Protein AF-A0A7R9BAY6-F1 (afdb_monomer_lite)

Structure (mmCIF, N/CA/C/O backbone):
data_AF-A0A7R9BAY6-F1
#
_entry.id   AF-A0A7R9BAY6-F1
#
loop_
_atom_site.group_PDB
_atom_site.id
_atom_site.type_symbol
_atom_site.label_atom_id
_atom_site.label_alt_id
_atom_site.label_comp_id
_atom_site.label_asym_id
_atom_site.label_entity_id
_atom_site.label_seq_id
_atom_site.pdbx_PDB_ins_code
_atom_site.Cartn_x
_atom_site.Cartn_y
_atom_site.Cartn_z
_atom_site.occupancy
_atom_site.B_iso_or_equiv
_atom_site.auth_seq_id
_atom_site.auth_comp_id
_atom_site.auth_asym_id
_atom_site.auth_atom_id
_atom_site.pdbx_PDB_model_num
ATOM 1 N N . MET A 1 1 ? 22.334 -18.094 -24.229 1.00 50.62 1 MET A N 1
ATOM 2 C CA . MET A 1 1 ? 22.103 -16.635 -24.116 1.00 50.62 1 MET A CA 1
ATOM 3 C C . MET A 1 1 ? 20.865 -16.452 -23.244 1.00 50.62 1 MET A C 1
ATOM 5 O O . MET A 1 1 ? 19.822 -16.977 -23.604 1.00 50.62 1 MET A O 1
ATOM 9 N N . ASN A 1 2 ? 20.999 -15.881 -22.043 1.00 72.19 2 ASN A N 1
ATOM 10 C CA . ASN A 1 2 ? 19.967 -15.983 -21.001 1.00 72.19 2 ASN A CA 1
ATOM 11 C C . ASN A 1 2 ? 18.794 -15.026 -21.256 1.00 72.19 2 ASN A C 1
ATOM 13 O O . ASN A 1 2 ? 18.990 -13.817 -21.304 1.00 72.19 2 ASN A O 1
ATOM 17 N N . VAL A 1 3 ? 17.573 -15.562 -21.347 1.00 70.69 3 VAL A N 1
ATOM 18 C CA . VAL A 1 3 ? 16.299 -14.810 -21.460 1.00 70.69 3 VAL A CA 1
ATOM 19 C C . VAL A 1 3 ? 16.172 -13.710 -20.392 1.00 70.69 3 VAL A C 1
ATOM 21 O O . VAL A 1 3 ? 15.657 -12.623 -20.645 1.00 70.69 3 VAL A O 1
ATOM 24 N N . TRP A 1 4 ? 16.740 -13.964 -19.217 1.00 75.06 4 TRP A N 1
ATOM 25 C CA . TRP A 1 4 ? 16.849 -13.047 -18.086 1.00 75.06 4 TRP A CA 1
ATOM 26 C C . TRP A 1 4 ? 17.545 -11.726 -18.437 1.00 75.06 4 TRP A C 1
ATOM 28 O O . TRP A 1 4 ? 17.102 -10.661 -18.016 1.00 75.06 4 TRP A O 1
ATOM 38 N N . PHE A 1 5 ? 18.605 -11.783 -19.249 1.00 78.81 5 PHE A N 1
ATOM 39 C CA . PHE A 1 5 ? 19.353 -10.599 -19.671 1.00 78.81 5 PHE A CA 1
ATOM 40 C C . PHE A 1 5 ? 18.493 -9.688 -20.553 1.00 78.81 5 PHE A C 1
ATOM 42 O O . PHE A 1 5 ? 18.379 -8.496 -20.282 1.00 78.81 5 PHE A O 1
ATOM 49 N N . TRP A 1 6 ? 17.824 -10.264 -21.554 1.00 80.31 6 TRP A N 1
ATOM 50 C CA . TRP A 1 6 ? 16.956 -9.518 -22.466 1.00 80.31 6 TRP A CA 1
ATOM 51 C C . TRP A 1 6 ? 15.740 -8.927 -21.760 1.00 80.31 6 TRP A C 1
ATOM 53 O O . TRP A 1 6 ? 15.362 -7.791 -22.033 1.00 80.31 6 TRP A O 1
ATOM 63 N N . THR A 1 7 ? 15.173 -9.662 -20.803 1.00 79.81 7 THR A N 1
ATOM 64 C CA . THR A 1 7 ? 14.029 -9.177 -20.023 1.00 79.81 7 THR A CA 1
ATOM 65 C C . THR A 1 7 ? 14.429 -8.002 -19.132 1.00 79.81 7 THR A C 1
ATOM 67 O O . THR A 1 7 ? 13.766 -6.967 -19.129 1.00 79.81 7 THR A O 1
ATOM 70 N N . SER A 1 8 ? 15.567 -8.114 -18.439 1.00 81.69 8 SER A N 1
ATOM 71 C CA . SER A 1 8 ? 16.124 -7.023 -17.636 1.00 81.69 8 SER A CA 1
ATOM 72 C C . SER A 1 8 ? 16.432 -5.785 -18.484 1.00 81.69 8 SER A C 1
ATOM 74 O O . SER A 1 8 ? 16.056 -4.672 -18.114 1.00 81.69 8 SER A O 1
ATOM 76 N N 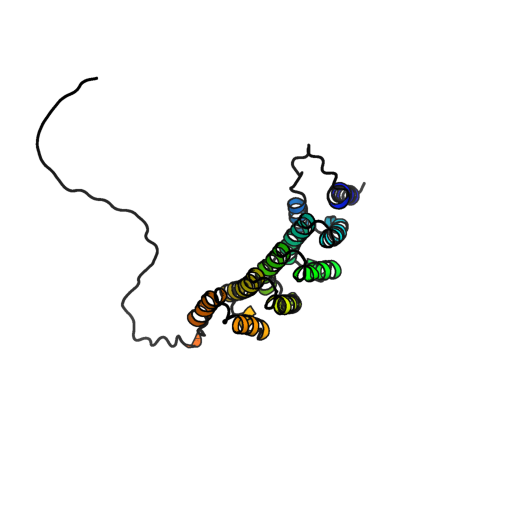. GLN A 1 9 ? 17.062 -5.973 -19.649 1.00 84.12 9 GLN A N 1
ATOM 77 C CA . GLN A 1 9 ? 17.401 -4.882 -20.560 1.00 84.12 9 GLN A CA 1
ATOM 78 C C . GLN A 1 9 ? 16.148 -4.184 -21.105 1.00 84.12 9 GLN A C 1
ATOM 80 O O . GLN A 1 9 ? 16.102 -2.954 -21.140 1.00 84.12 9 GLN A O 1
ATOM 85 N N . PHE A 1 10 ? 15.123 -4.952 -21.482 1.00 86.19 10 PHE A N 1
ATOM 86 C CA . PHE A 1 10 ? 13.845 -4.414 -21.936 1.00 86.19 10 PHE A CA 1
ATOM 87 C C . PHE A 1 10 ? 13.199 -3.527 -20.865 1.00 86.19 10 PHE A C 1
ATOM 89 O O . PHE A 1 10 ? 12.916 -2.357 -21.125 1.00 86.19 10 PHE A O 1
ATOM 96 N N . PHE A 1 11 ? 13.031 -4.037 -19.640 1.00 85.06 11 PHE A N 1
ATOM 97 C CA . PHE A 1 11 ? 12.424 -3.252 -18.565 1.00 85.06 11 PHE A CA 1
ATOM 98 C C . PHE A 1 11 ? 13.279 -2.055 -18.154 1.00 85.06 11 PHE A C 1
ATOM 100 O O . PHE A 1 11 ? 12.717 -1.011 -17.850 1.00 85.06 11 PHE A O 1
ATOM 107 N N . ASN A 1 12 ? 14.609 -2.145 -18.225 1.00 84.25 12 ASN A N 1
ATOM 108 C CA . ASN A 1 12 ? 15.479 -0.996 -17.979 1.00 84.25 12 ASN A CA 1
ATOM 109 C C . ASN A 1 12 ? 15.251 0.113 -19.023 1.00 84.25 12 ASN A C 1
ATOM 111 O O . ASN A 1 12 ? 15.033 1.271 -18.663 1.00 84.25 12 ASN A O 1
ATOM 115 N N . HIS A 1 13 ? 15.209 -0.232 -20.313 1.00 83.81 13 HIS A N 1
ATOM 116 C CA . HIS A 1 13 ? 14.917 0.742 -21.368 1.00 83.81 13 HIS A CA 1
ATOM 117 C C . HIS A 1 13 ? 13.557 1.416 -21.181 1.00 83.81 13 HIS A C 1
ATOM 119 O O . HIS A 1 13 ? 13.436 2.625 -21.367 1.00 83.81 13 HIS A O 1
ATOM 125 N N . VAL A 1 14 ? 12.549 0.648 -20.783 1.00 83.44 14 VAL A N 1
ATOM 126 C CA . VAL A 1 14 ? 11.189 1.160 -20.655 1.00 83.44 14 VAL A CA 1
ATOM 127 C C . VAL A 1 14 ? 10.985 1.909 -19.338 1.00 83.44 14 VAL A C 1
ATOM 129 O O . VAL A 1 14 ? 10.662 3.092 -19.350 1.00 83.44 14 VAL A O 1
ATOM 132 N N . LEU A 1 15 ? 11.220 1.259 -18.196 1.00 81.56 15 LEU A N 1
ATOM 133 C CA . LEU A 1 15 ? 10.991 1.845 -16.879 1.00 81.56 15 LEU A CA 1
ATOM 134 C C . LEU A 1 15 ? 12.016 2.934 -16.569 1.00 81.56 15 LEU A C 1
ATOM 136 O O . LEU A 1 15 ? 11.633 4.024 -16.166 1.00 81.56 15 LEU A O 1
ATOM 140 N N . ILE A 1 16 ? 13.313 2.678 -16.730 1.00 83.69 16 ILE A N 1
ATOM 141 C CA . ILE A 1 16 ? 14.342 3.620 -16.266 1.00 83.69 16 ILE A CA 1
ATOM 142 C C . ILE A 1 16 ? 14.633 4.691 -17.311 1.00 83.69 16 ILE A C 1
ATOM 144 O O . ILE A 1 16 ? 14.676 5.871 -16.969 1.00 83.69 16 ILE A O 1
ATOM 148 N N . LEU A 1 17 ? 14.806 4.309 -18.579 1.00 78.88 17 LEU A N 1
ATOM 149 C CA . LEU A 1 17 ? 15.144 5.274 -19.630 1.00 78.88 17 LEU A CA 1
ATOM 150 C C . LEU A 1 17 ? 13.919 5.962 -20.248 1.00 78.88 17 LEU A C 1
ATOM 152 O O . LEU A 1 17 ? 14.102 6.895 -21.029 1.00 78.88 17 LEU A O 1
ATOM 156 N N . GLY A 1 18 ? 12.695 5.508 -19.947 1.00 76.00 18 GLY A N 1
ATOM 157 C CA . GLY A 1 18 ? 11.465 6.042 -20.546 1.00 76.00 18 GLY A CA 1
ATOM 158 C C . GLY A 1 18 ? 11.396 5.850 -22.065 1.00 76.00 18 GLY A C 1
ATOM 159 O O . GLY A 1 18 ? 10.648 6.546 -22.752 1.00 76.00 18 GLY A O 1
ATOM 160 N N . LYS A 1 19 ? 12.213 4.945 -22.617 1.00 76.75 19 LYS A N 1
ATOM 161 C CA . LYS A 1 19 ? 12.309 4.673 -24.052 1.00 76.75 19 LYS A CA 1
ATOM 162 C C . LYS A 1 19 ? 11.311 3.588 -24.419 1.00 76.75 19 LYS A C 1
ATOM 164 O O . LYS A 1 19 ? 11.672 2.431 -24.621 1.00 76.75 19 LYS A O 1
ATOM 169 N N . GLU A 1 20 ? 10.047 3.980 -24.489 1.00 72.06 20 GLU A N 1
ATOM 170 C CA . GLU A 1 20 ? 9.004 3.132 -25.052 1.00 72.06 20 GLU A CA 1
ATOM 171 C C . GLU A 1 20 ? 9.036 3.205 -26.578 1.00 72.06 20 GLU A C 1
ATOM 173 O O . GLU A 1 20 ? 8.912 4.279 -27.172 1.00 72.06 20 GLU A O 1
ATOM 178 N N . ASP A 1 21 ? 9.180 2.048 -27.219 1.00 74.69 21 ASP A N 1
ATOM 179 C CA . ASP A 1 21 ? 8.931 1.939 -28.648 1.00 74.69 21 ASP A CA 1
ATOM 180 C C . ASP A 1 21 ? 7.417 1.932 -28.880 1.00 74.69 21 ASP A C 1
ATOM 182 O O . ASP A 1 21 ? 6.730 0.935 -28.647 1.00 74.69 21 ASP A O 1
ATOM 186 N N . LYS A 1 22 ? 6.896 3.078 -29.327 1.00 75.94 22 LYS A N 1
ATOM 187 C CA . LYS A 1 22 ? 5.469 3.280 -29.616 1.00 75.94 22 LYS A CA 1
ATOM 188 C C . LYS A 1 22 ? 4.956 2.390 -30.750 1.00 75.94 22 LYS A C 1
ATOM 190 O O . LYS A 1 22 ? 3.743 2.261 -30.894 1.00 75.94 22 LYS A O 1
ATOM 195 N N . ALA A 1 23 ? 5.841 1.790 -31.552 1.00 72.31 23 ALA A N 1
ATOM 196 C CA . ALA A 1 23 ? 5.448 0.809 -32.558 1.00 72.31 23 ALA A CA 1
ATOM 197 C C . ALA A 1 23 ? 5.035 -0.531 -31.927 1.00 72.31 23 ALA A C 1
ATOM 199 O O . ALA A 1 23 ? 4.323 -1.317 -32.553 1.00 72.31 23 ALA A O 1
ATOM 200 N N . LEU A 1 24 ? 5.445 -0.798 -30.683 1.00 70.19 24 LEU A N 1
ATOM 201 C CA . LEU A 1 24 ? 5.064 -2.006 -29.967 1.00 70.19 24 LEU A CA 1
ATOM 202 C C . LEU A 1 24 ? 3.690 -1.827 -29.307 1.00 70.19 24 LEU A C 1
ATOM 204 O O . LEU A 1 24 ? 3.477 -0.919 -28.506 1.00 70.19 24 LEU A O 1
ATOM 208 N N . GLY A 1 25 ? 2.775 -2.773 -29.540 1.00 74.06 25 GLY A N 1
ATOM 209 C CA . GLY A 1 25 ? 1.433 -2.782 -28.929 1.00 74.06 25 GLY A CA 1
ATOM 210 C C . GLY A 1 25 ? 1.400 -2.957 -27.398 1.00 74.06 25 GLY A C 1
ATOM 211 O O . GLY A 1 25 ? 0.319 -2.997 -26.808 1.00 74.06 25 GLY A O 1
ATOM 212 N N . ILE A 1 26 ? 2.568 -3.080 -26.761 1.00 76.25 26 ILE A N 1
ATOM 213 C CA . ILE A 1 26 ? 2.755 -3.154 -25.303 1.00 76.25 26 ILE A CA 1
ATOM 214 C C . ILE A 1 26 ? 3.079 -1.792 -24.666 1.00 76.25 26 ILE A C 1
ATOM 216 O O . ILE A 1 26 ? 3.138 -1.697 -23.441 1.00 76.25 26 ILE A O 1
ATOM 220 N N . CYS A 1 27 ? 3.276 -0.742 -25.473 1.00 72.56 27 CYS A N 1
ATOM 221 C CA . CYS A 1 27 ? 3.433 0.638 -25.008 1.00 72.56 27 CYS A CA 1
ATOM 222 C C . CYS A 1 27 ? 2.249 1.027 -24.100 1.00 72.56 27 CYS A C 1
ATOM 224 O O . CYS A 1 27 ? 1.092 0.736 -24.409 1.00 72.56 27 CYS A O 1
ATOM 226 N N . GLY A 1 28 ? 2.539 1.602 -22.930 1.00 78.12 28 GLY A N 1
ATOM 227 C CA . GLY A 1 28 ? 1.536 1.905 -21.902 1.00 78.12 28 GLY A CA 1
ATOM 228 C C . GLY A 1 28 ? 0.947 0.710 -21.127 1.00 78.12 28 GLY A C 1
ATOM 229 O O . GLY A 1 28 ? 0.175 0.936 -20.200 1.00 78.12 28 GLY A O 1
ATOM 230 N N . LYS A 1 29 ? 1.313 -0.545 -21.439 1.00 86.12 29 LYS A N 1
ATOM 231 C CA . LYS A 1 29 ? 0.845 -1.769 -20.737 1.00 86.12 29 LYS A CA 1
ATOM 232 C C . LYS A 1 29 ? 1.936 -2.459 -19.920 1.00 86.12 29 LYS A C 1
ATOM 234 O O . LYS A 1 29 ? 1.836 -3.628 -19.559 1.00 86.12 29 LYS A O 1
ATOM 239 N N . VAL A 1 30 ? 3.017 -1.741 -19.643 1.00 89.56 30 VAL A N 1
ATOM 240 C CA . VAL A 1 30 ? 4.230 -2.293 -19.027 1.00 89.56 30 VAL A CA 1
ATOM 241 C C . VAL A 1 30 ? 3.944 -2.823 -17.626 1.00 89.56 30 VAL A C 1
ATOM 243 O O . VAL A 1 30 ? 4.408 -3.903 -17.274 1.00 89.56 30 VAL A O 1
ATOM 246 N N . TYR A 1 31 ? 3.147 -2.101 -16.836 1.00 92.25 31 TYR A N 1
ATOM 247 C CA . TYR A 1 31 ? 2.773 -2.549 -15.496 1.00 92.25 31 TYR A CA 1
ATOM 248 C C . TYR A 1 31 ? 1.860 -3.779 -15.519 1.00 92.25 31 TYR A C 1
ATOM 250 O O . TYR A 1 31 ? 2.047 -4.666 -14.690 1.00 92.25 31 TYR A O 1
ATOM 258 N N . ASP A 1 32 ? 0.950 -3.882 -16.492 1.00 91.81 32 ASP A N 1
ATOM 259 C CA . ASP A 1 32 ? 0.129 -5.085 -16.674 1.00 91.81 32 ASP A CA 1
ATOM 260 C C . ASP A 1 32 ? 1.009 -6.288 -17.027 1.00 91.81 32 ASP A C 1
ATOM 262 O O . ASP A 1 32 ? 0.860 -7.360 -16.452 1.00 91.81 32 ASP A O 1
ATOM 266 N N . LEU A 1 33 ? 1.999 -6.100 -17.905 1.00 92.19 33 LEU A N 1
ATOM 267 C CA . LEU A 1 33 ? 2.949 -7.156 -18.249 1.00 92.19 33 LEU A CA 1
ATOM 268 C C . LEU A 1 33 ? 3.764 -7.619 -17.033 1.00 92.19 33 LEU A C 1
ATOM 270 O O . LEU A 1 33 ? 3.950 -8.818 -16.849 1.00 92.19 33 LEU A O 1
ATOM 274 N N . ILE A 1 34 ? 4.247 -6.691 -16.199 1.00 94.06 34 ILE A N 1
ATOM 275 C CA . ILE A 1 34 ? 4.975 -7.042 -14.968 1.00 94.06 34 ILE A CA 1
ATOM 276 C C . ILE A 1 34 ? 4.072 -7.841 -14.029 1.00 94.06 34 ILE A C 1
ATOM 278 O O . ILE A 1 34 ? 4.515 -8.836 -13.463 1.00 94.06 34 ILE A O 1
ATOM 282 N N . TYR A 1 35 ? 2.811 -7.433 -13.890 1.00 95.38 35 TYR A N 1
ATOM 283 C CA . TYR A 1 35 ? 1.842 -8.150 -13.075 1.00 95.38 35 TYR A CA 1
ATOM 284 C C . TYR A 1 35 ? 1.638 -9.593 -13.564 1.00 95.38 35 TYR A C 1
ATOM 286 O O . TYR A 1 35 ? 1.795 -10.524 -12.779 1.00 95.38 35 TYR A O 1
ATOM 294 N N . GLU A 1 36 ? 1.375 -9.801 -14.856 1.00 94.38 36 GLU A N 1
ATOM 295 C CA . GLU A 1 36 ? 1.185 -11.148 -15.417 1.00 94.38 36 GLU A CA 1
ATOM 296 C C . GLU A 1 36 ? 2.466 -12.000 -15.323 1.00 94.38 36 GLU A C 1
ATOM 298 O O . GLU A 1 36 ? 2.420 -13.190 -15.009 1.00 94.38 36 GLU A O 1
ATOM 303 N N . LEU A 1 37 ? 3.645 -11.399 -15.519 1.00 92.25 37 LEU A N 1
ATOM 304 C CA . LEU A 1 37 ? 4.922 -12.101 -15.353 1.00 92.25 37 LEU A CA 1
ATOM 305 C C . LEU A 1 37 ? 5.176 -12.532 -13.907 1.00 92.25 37 LEU A C 1
ATOM 307 O O . LEU A 1 37 ? 5.807 -13.569 -13.698 1.00 92.25 37 LEU A O 1
ATOM 311 N N . ASN A 1 38 ? 4.684 -11.780 -12.920 1.00 93.38 38 ASN A N 1
ATOM 312 C CA . ASN A 1 38 ? 4.797 -12.162 -11.515 1.00 93.38 38 ASN A CA 1
ATOM 313 C C . ASN A 1 38 ? 4.040 -13.462 -11.217 1.00 93.38 38 ASN A C 1
ATOM 315 O O . ASN A 1 38 ? 4.496 -14.247 -10.393 1.00 93.38 38 ASN A O 1
ATOM 319 N N . HIS A 1 39 ? 2.929 -13.705 -11.915 1.00 91.00 39 HIS A N 1
ATOM 320 C CA . HIS A 1 39 ? 2.150 -14.941 -11.809 1.00 91.00 39 HIS A CA 1
ATOM 321 C C . HIS A 1 39 ? 2.817 -16.123 -12.504 1.00 91.00 39 HIS A C 1
ATOM 323 O O . HIS A 1 39 ? 2.848 -17.229 -11.972 1.00 91.00 39 HIS A O 1
ATOM 329 N N . ILE A 1 40 ? 3.358 -15.894 -13.701 1.00 91.44 40 ILE A N 1
ATOM 330 C CA . ILE A 1 40 ? 3.877 -16.973 -14.551 1.00 91.44 40 ILE A CA 1
ATOM 331 C C . ILE A 1 40 ? 5.296 -17.376 -14.140 1.00 91.44 40 ILE A C 1
ATOM 333 O O . ILE A 1 40 ? 5.620 -18.560 -14.073 1.00 91.44 40 ILE A O 1
ATOM 337 N N . CYS A 1 41 ? 6.173 -16.395 -13.921 1.00 88.69 41 CYS A N 1
ATOM 338 C CA . CYS A 1 41 ? 7.588 -16.626 -13.655 1.00 88.69 41 CYS A CA 1
ATOM 339 C C . CYS A 1 41 ? 8.194 -15.477 -12.825 1.00 88.69 41 CYS A C 1
ATOM 341 O O . CYS A 1 41 ? 9.004 -14.699 -13.345 1.00 88.69 41 CYS A O 1
ATOM 343 N N . PRO A 1 42 ? 7.868 -15.377 -11.521 1.00 89.62 42 PRO A N 1
ATOM 344 C CA . PRO A 1 42 ? 8.305 -14.262 -10.673 1.00 89.62 42 PRO A CA 1
ATOM 345 C C . PRO A 1 42 ? 9.830 -14.116 -10.584 1.00 89.62 42 PRO A C 1
ATOM 347 O O . PRO A 1 42 ? 10.349 -13.018 -10.393 1.00 89.62 42 PRO A O 1
ATOM 350 N N . SER A 1 43 ? 10.575 -15.201 -10.803 1.00 88.44 43 SER A N 1
ATOM 351 C CA . SER A 1 43 ? 12.037 -15.191 -10.817 1.00 88.44 43 SER A CA 1
ATOM 352 C C . SER A 1 43 ? 12.625 -14.261 -11.894 1.00 88.44 43 SER A C 1
ATOM 354 O O . SER A 1 43 ? 13.634 -13.601 -11.655 1.00 88.44 43 SER A O 1
ATOM 356 N N . VAL A 1 44 ? 11.945 -14.094 -13.033 1.00 87.38 44 VAL A N 1
ATOM 357 C CA . VAL A 1 44 ? 12.360 -13.176 -14.109 1.00 87.38 44 VAL A CA 1
ATOM 358 C C . VAL A 1 44 ? 12.270 -11.707 -13.674 1.00 87.38 44 VAL A C 1
ATOM 360 O O . VAL A 1 44 ? 12.982 -10.857 -14.209 1.00 87.38 44 VAL A O 1
ATOM 363 N N . LEU A 1 45 ? 11.449 -11.395 -12.667 1.00 90.44 45 LEU A N 1
ATOM 364 C CA . LEU A 1 45 ? 11.275 -10.039 -12.152 1.00 90.44 45 LEU A CA 1
ATOM 365 C C . LEU A 1 45 ? 12.306 -9.644 -11.094 1.00 90.44 45 LEU A C 1
ATOM 367 O O . LEU A 1 45 ? 12.310 -8.486 -10.682 1.00 90.44 45 LEU A O 1
ATOM 371 N N . LEU A 1 46 ? 13.218 -10.532 -10.682 1.00 88.44 46 LEU A N 1
ATOM 372 C CA . LEU A 1 46 ? 14.215 -10.214 -9.650 1.00 88.44 46 LEU A CA 1
ATOM 373 C C . LEU A 1 46 ? 15.050 -8.966 -9.988 1.00 88.44 46 LEU A C 1
ATOM 375 O O . LEU A 1 46 ? 15.392 -8.197 -9.094 1.00 88.44 46 LEU A O 1
ATOM 379 N N . SER A 1 47 ? 15.326 -8.714 -11.271 1.00 87.44 47 SER A N 1
ATOM 380 C CA . SER A 1 47 ? 16.015 -7.499 -11.732 1.00 87.44 47 SER A CA 1
ATOM 381 C C . SER A 1 47 ? 15.088 -6.300 -11.977 1.00 87.44 47 SER A C 1
ATOM 383 O O . SER A 1 47 ? 15.567 -5.184 -12.180 1.00 87.44 47 SER A O 1
ATOM 385 N N . VAL A 1 48 ? 13.772 -6.513 -11.988 1.00 91.06 48 VAL A N 1
ATOM 386 C CA . VAL A 1 48 ? 12.737 -5.494 -12.227 1.00 91.06 48 VAL A CA 1
ATOM 387 C C . VAL A 1 48 ? 12.246 -4.895 -10.908 1.00 91.06 48 VAL A C 1
ATOM 389 O O . VAL A 1 48 ? 12.022 -3.690 -10.832 1.00 91.06 48 VAL A O 1
ATOM 392 N N . LEU A 1 49 ? 12.145 -5.691 -9.840 1.00 93.44 49 LEU A N 1
ATOM 393 C CA . LEU A 1 49 ? 11.691 -5.229 -8.522 1.00 93.44 49 LEU A CA 1
ATOM 394 C C . LEU A 1 49 ? 12.503 -4.034 -7.969 1.00 93.44 49 LEU A C 1
ATOM 396 O O . LEU A 1 49 ? 11.879 -3.069 -7.522 1.00 93.44 49 LEU A O 1
ATOM 400 N N . PRO A 1 50 ? 13.852 -3.994 -8.067 1.00 92.62 50 PRO A N 1
ATOM 401 C CA . PRO A 1 50 ? 14.619 -2.811 -7.663 1.00 92.62 50 PRO A CA 1
ATOM 402 C C . PRO A 1 50 ? 14.281 -1.559 -8.486 1.00 92.62 50 PRO A C 1
ATOM 404 O O . PRO A 1 50 ? 14.330 -0.442 -7.977 1.00 92.62 50 PRO A O 1
ATOM 407 N N . GLN A 1 51 ? 13.895 -1.724 -9.755 1.00 92.06 51 GLN A N 1
ATOM 408 C CA . GLN A 1 51 ? 13.485 -0.612 -10.619 1.00 92.06 51 GLN A CA 1
ATOM 409 C C . GLN A 1 51 ? 12.132 -0.040 -10.178 1.00 92.06 51 GLN A C 1
ATOM 411 O O . GLN A 1 51 ? 11.936 1.175 -10.218 1.00 92.06 51 GLN A O 1
ATOM 416 N N . LEU A 1 52 ? 11.216 -0.887 -9.693 1.00 95.62 52 LEU A N 1
ATOM 417 C CA . LEU A 1 52 ? 9.964 -0.428 -9.083 1.00 95.62 52 LEU A CA 1
ATOM 418 C C . LEU A 1 52 ? 10.221 0.357 -7.790 1.00 95.62 52 LEU A C 1
ATOM 420 O O . LEU A 1 52 ? 9.564 1.371 -7.567 1.00 95.62 52 LEU A O 1
ATOM 424 N N . GLU A 1 53 ? 11.216 -0.030 -6.982 1.00 95.06 53 GLU A N 1
ATOM 425 C CA . GLU A 1 53 ? 11.625 0.762 -5.810 1.00 95.06 53 GLU A CA 1
ATOM 426 C C . GLU A 1 53 ? 12.097 2.168 -6.210 1.00 95.06 53 GLU A C 1
ATOM 428 O O . GLU A 1 53 ? 11.732 3.156 -5.569 1.00 95.06 53 GLU A O 1
ATOM 433 N N . VAL A 1 54 ? 12.875 2.277 -7.293 1.00 94.50 54 VAL A N 1
ATOM 434 C CA . VAL A 1 54 ? 13.288 3.575 -7.851 1.00 94.50 54 VAL A CA 1
ATOM 435 C C . VAL A 1 54 ? 12.064 4.382 -8.289 1.00 94.50 54 VAL A C 1
ATOM 437 O O . VAL A 1 54 ? 11.971 5.566 -7.968 1.00 94.50 54 VAL A O 1
ATOM 440 N N . LYS A 1 55 ? 11.084 3.751 -8.948 1.00 94.56 55 LYS A N 1
ATOM 441 C CA . LYS A 1 55 ? 9.845 4.424 -9.370 1.00 94.56 55 LYS A CA 1
ATOM 442 C C . LYS A 1 55 ? 8.997 4.927 -8.206 1.00 94.56 55 LYS A C 1
ATOM 444 O O . LYS A 1 55 ? 8.456 6.024 -8.305 1.00 94.56 55 LYS A O 1
ATOM 449 N N . LEU A 1 56 ? 8.954 4.219 -7.076 1.00 97.56 56 LEU A N 1
ATOM 450 C CA . LEU A 1 56 ? 8.300 4.716 -5.855 1.00 97.56 56 LEU A CA 1
ATOM 451 C C . LEU A 1 56 ? 8.928 6.015 -5.322 1.00 97.56 56 LEU A C 1
ATOM 453 O O . LEU A 1 56 ? 8.259 6.770 -4.620 1.00 97.56 56 LEU A O 1
ATOM 457 N N . LYS A 1 57 ? 10.195 6.287 -5.651 1.00 95.38 57 LYS A N 1
ATOM 458 C CA . LYS A 1 57 ? 10.945 7.481 -5.229 1.00 95.38 57 LYS A CA 1
ATOM 459 C C . LYS A 1 57 ? 11.018 8.558 -6.320 1.00 95.38 57 LYS A C 1
ATOM 461 O O . LYS A 1 57 ? 11.739 9.538 -6.149 1.00 95.38 57 LYS A O 1
ATOM 466 N N . SER A 1 58 ? 10.296 8.390 -7.429 1.00 96.19 58 SER A N 1
ATOM 467 C CA . SER A 1 58 ? 10.309 9.345 -8.537 1.00 96.19 58 SER A CA 1
ATOM 468 C C . SER A 1 58 ? 9.766 10.717 -8.131 1.00 96.19 58 SER A C 1
ATOM 470 O O . SER A 1 58 ? 8.816 10.829 -7.352 1.00 96.19 58 SER A O 1
ATOM 472 N N . SER A 1 59 ? 10.322 11.778 -8.715 1.00 95.75 59 SER A N 1
ATOM 473 C CA . SER A 1 59 ? 9.768 13.131 -8.599 1.00 95.75 59 SER A CA 1
ATOM 474 C C . SER A 1 59 ? 8.431 13.284 -9.331 1.00 95.75 59 SER A C 1
ATOM 476 O O . SER A 1 59 ? 7.685 14.213 -9.038 1.00 95.75 59 SER A O 1
ATOM 478 N N . GLN A 1 60 ? 8.102 12.369 -10.247 1.00 95.56 60 GLN A N 1
ATOM 479 C CA . GLN A 1 60 ? 6.880 12.409 -11.042 1.00 95.56 60 GLN A CA 1
ATOM 480 C C . GLN A 1 60 ? 5.747 11.635 -10.365 1.00 95.56 60 GLN A C 1
ATOM 482 O O . GLN A 1 60 ? 5.828 10.422 -10.165 1.00 95.56 60 GLN A O 1
ATOM 487 N N . ASP A 1 61 ? 4.648 12.327 -10.074 1.00 96.44 61 ASP A N 1
ATOM 488 C CA . ASP A 1 61 ? 3.491 11.761 -9.371 1.00 96.44 61 ASP A CA 1
ATOM 489 C C . ASP A 1 61 ? 2.865 10.572 -10.107 1.00 96.44 61 ASP A C 1
ATOM 491 O O . ASP A 1 61 ? 2.493 9.581 -9.482 1.00 96.44 61 ASP A O 1
ATOM 495 N N . GLN A 1 62 ? 2.788 10.641 -11.440 1.00 94.94 62 GLN A N 1
ATOM 496 C CA . GLN A 1 62 ? 2.216 9.567 -12.259 1.00 94.94 62 GLN A CA 1
ATOM 497 C C . GLN A 1 62 ? 3.050 8.283 -12.196 1.00 94.94 62 GLN A C 1
ATOM 499 O O . GLN A 1 62 ? 2.495 7.188 -12.136 1.00 94.94 62 GLN A O 1
ATOM 504 N N . GLU A 1 63 ? 4.379 8.406 -12.141 1.00 94.69 63 GLU A N 1
ATOM 505 C CA . GLU A 1 63 ? 5.266 7.250 -12.006 1.00 94.69 63 GLU A CA 1
ATOM 506 C C . GLU A 1 63 ? 5.123 6.589 -10.636 1.00 94.69 63 GLU A C 1
ATOM 508 O O . GLU A 1 63 ? 5.013 5.363 -10.544 1.00 94.69 63 GLU A O 1
ATOM 513 N N . ARG A 1 64 ? 5.069 7.401 -9.569 1.00 97.94 64 ARG A N 1
ATOM 514 C CA . ARG A 1 64 ? 4.836 6.893 -8.212 1.00 97.94 64 ARG A CA 1
ATOM 515 C C . ARG A 1 64 ? 3.476 6.209 -8.114 1.00 97.94 64 ARG A C 1
ATOM 517 O O . ARG A 1 64 ? 3.393 5.110 -7.573 1.00 97.94 64 ARG A O 1
ATOM 524 N N . LEU A 1 65 ? 2.425 6.818 -8.666 1.00 97.69 65 LEU A N 1
ATOM 525 C CA . LEU A 1 65 ? 1.072 6.263 -8.654 1.00 97.69 65 LEU A CA 1
ATOM 526 C C . LEU A 1 65 ? 0.990 4.926 -9.403 1.00 97.69 65 LEU A C 1
ATOM 528 O O . LEU A 1 65 ? 0.394 3.983 -8.884 1.00 97.69 65 LEU A O 1
ATOM 532 N N . GLY A 1 66 ? 1.607 4.827 -10.585 1.00 96.69 66 GLY A N 1
ATOM 533 C CA . GLY A 1 66 ? 1.668 3.584 -11.358 1.00 96.69 66 GLY A CA 1
ATOM 534 C C . GLY A 1 66 ? 2.382 2.463 -10.600 1.00 96.69 66 GLY A C 1
ATOM 535 O O . GLY A 1 66 ? 1.843 1.364 -10.464 1.00 96.69 66 GLY A O 1
ATOM 536 N N . ALA A 1 67 ? 3.546 2.765 -10.015 1.00 97.56 67 ALA A N 1
ATOM 537 C CA . ALA A 1 67 ? 4.293 1.810 -9.197 1.00 97.56 67 ALA A CA 1
ATOM 538 C C . ALA A 1 67 ? 3.511 1.371 -7.947 1.00 97.56 67 ALA A C 1
ATOM 540 O O . ALA A 1 67 ? 3.459 0.179 -7.649 1.00 97.56 67 ALA A O 1
ATOM 541 N N . VAL A 1 68 ? 2.859 2.304 -7.243 1.00 98.44 68 VAL A N 1
ATOM 542 C CA . VAL A 1 68 ? 1.999 2.004 -6.085 1.00 98.44 68 VAL A CA 1
ATOM 543 C C . VAL A 1 68 ? 0.832 1.111 -6.483 1.00 98.44 68 VAL A C 1
ATOM 545 O O . VAL A 1 68 ? 0.569 0.128 -5.799 1.00 98.44 68 VAL A O 1
ATOM 548 N N . ALA A 1 69 ? 0.140 1.416 -7.583 1.00 97.88 69 ALA A N 1
ATOM 549 C CA . ALA A 1 69 ? -1.008 0.633 -8.025 1.00 97.88 69 ALA A CA 1
ATOM 550 C C . ALA A 1 69 ? -0.623 -0.812 -8.376 1.00 97.88 69 ALA A C 1
ATOM 552 O O . ALA A 1 69 ? -1.336 -1.736 -7.983 1.00 97.88 69 ALA A O 1
ATOM 553 N N . LEU A 1 70 ? 0.505 -1.000 -9.069 1.00 97.88 70 LEU A N 1
ATOM 554 C CA . LEU A 1 70 ? 1.036 -2.321 -9.400 1.00 97.88 70 LEU A CA 1
ATOM 555 C C . LEU A 1 70 ? 1.458 -3.090 -8.143 1.00 97.88 70 LEU A C 1
ATOM 557 O O . LEU A 1 70 ? 1.011 -4.216 -7.930 1.00 97.88 70 LEU A O 1
ATOM 561 N N . LEU A 1 71 ? 2.295 -2.483 -7.299 1.00 98.38 71 LEU A N 1
ATOM 562 C CA . LEU A 1 71 ? 2.828 -3.148 -6.111 1.00 98.38 71 LEU A CA 1
ATOM 563 C C . LEU A 1 71 ? 1.734 -3.466 -5.098 1.00 98.38 71 LEU A C 1
ATOM 565 O O . LEU A 1 71 ? 1.742 -4.554 -4.538 1.00 98.38 71 LEU A O 1
ATOM 569 N N . ALA A 1 72 ? 0.759 -2.575 -4.904 1.00 98.12 72 ALA A N 1
ATOM 570 C CA . ALA A 1 72 ? -0.378 -2.857 -4.038 1.00 98.12 72 ALA A CA 1
ATOM 571 C C . ALA A 1 72 ? -1.160 -4.080 -4.529 1.00 98.12 72 ALA A C 1
ATOM 573 O O . ALA A 1 72 ? -1.528 -4.935 -3.726 1.00 98.12 72 ALA A O 1
ATOM 574 N N . ARG A 1 73 ? -1.361 -4.203 -5.848 1.00 97.44 73 ARG A N 1
ATOM 575 C CA . ARG A 1 73 ? -2.002 -5.378 -6.441 1.00 97.44 73 ARG A CA 1
ATOM 576 C C . ARG A 1 73 ? -1.172 -6.635 -6.185 1.00 97.44 73 ARG A C 1
ATOM 578 O O . ARG A 1 73 ? -1.711 -7.563 -5.611 1.00 97.44 73 ARG A O 1
ATOM 585 N N . MET A 1 74 ? 0.120 -6.634 -6.518 1.00 97.56 74 MET A N 1
ATOM 586 C CA . MET A 1 74 ? 1.016 -7.792 -6.353 1.00 97.56 74 MET A CA 1
ATOM 587 C C . MET A 1 74 ? 1.199 -8.220 -4.892 1.00 97.56 74 MET A C 1
ATOM 589 O O . MET A 1 74 ? 1.189 -9.410 -4.595 1.00 97.56 74 MET A O 1
ATOM 593 N N . PHE A 1 75 ? 1.381 -7.276 -3.966 1.00 98.06 75 PHE A N 1
ATOM 594 C CA . PHE A 1 75 ? 1.566 -7.594 -2.550 1.00 98.06 75 PHE A CA 1
ATOM 595 C C . PHE A 1 75 ? 0.281 -8.106 -1.899 1.00 98.06 75 PHE A C 1
ATOM 597 O O . PHE A 1 75 ? 0.362 -8.881 -0.959 1.00 98.06 75 PHE A O 1
ATOM 604 N N . SER A 1 76 ? -0.894 -7.662 -2.354 1.00 97.62 76 SER A N 1
ATOM 605 C CA . SER A 1 76 ? -2.158 -7.959 -1.672 1.00 97.62 76 SER A CA 1
ATOM 606 C C . SER A 1 76 ? -2.872 -9.220 -2.163 1.00 97.62 76 SER A C 1
ATOM 608 O O . SER A 1 76 ? -3.925 -9.563 -1.625 1.00 97.62 76 SER A O 1
ATOM 610 N N . GLU A 1 77 ? -2.332 -9.942 -3.145 1.00 96.56 77 GLU A N 1
ATOM 611 C CA . GLU A 1 77 ? -2.908 -11.219 -3.590 1.00 96.56 77 GLU A CA 1
ATOM 612 C C . GLU A 1 77 ? -2.806 -12.292 -2.515 1.00 96.56 77 GLU A C 1
ATOM 614 O O . GLU A 1 77 ? -1.829 -12.321 -1.780 1.00 96.56 77 GLU A O 1
ATOM 619 N N . LYS A 1 78 ? -3.792 -13.192 -2.453 1.00 94.81 78 LYS A N 1
ATOM 620 C CA . LYS A 1 78 ? -3.926 -14.193 -1.381 1.00 94.81 78 LYS A CA 1
ATOM 621 C C . LYS A 1 78 ? -2.679 -15.043 -1.151 1.00 94.81 78 LYS A C 1
ATOM 623 O O . LYS A 1 78 ? -2.330 -15.282 -0.007 1.00 94.81 78 LYS A O 1
ATOM 628 N N . ASP A 1 79 ? -2.004 -15.432 -2.225 1.00 93.06 79 ASP A N 1
ATOM 629 C CA . ASP A 1 79 ? -0.855 -16.341 -2.166 1.00 93.06 79 ASP A CA 1
ATOM 630 C C . ASP A 1 79 ? 0.484 -15.598 -2.360 1.00 93.06 79 ASP A C 1
ATOM 632 O O . ASP A 1 79 ? 1.515 -16.194 -2.677 1.00 93.06 79 ASP A O 1
ATOM 636 N N . SER A 1 80 ? 0.481 -14.267 -2.218 1.00 95.88 80 SER A N 1
ATOM 637 C CA . SER A 1 80 ? 1.678 -13.455 -2.426 1.00 95.88 80 SER A CA 1
ATOM 638 C C . SER A 1 80 ? 2.605 -13.491 -1.218 1.00 95.88 80 SER A C 1
ATOM 640 O O . SER A 1 80 ? 2.283 -12.987 -0.151 1.00 95.88 80 SER A O 1
ATOM 642 N N . HIS A 1 81 ? 3.826 -13.982 -1.419 1.00 94.56 81 HIS A N 1
ATOM 643 C CA . HIS A 1 81 ? 4.910 -13.884 -0.433 1.00 94.56 81 HIS A CA 1
ATOM 644 C C . HIS A 1 81 ? 5.898 -12.752 -0.747 1.00 94.56 81 HIS A C 1
ATOM 646 O O . HIS A 1 81 ? 6.992 -12.681 -0.180 1.00 94.56 81 HIS A O 1
ATOM 652 N N . LEU A 1 82 ? 5.544 -11.853 -1.672 1.00 94.94 82 LEU A N 1
ATOM 653 C CA . LEU A 1 82 ? 6.464 -10.840 -2.184 1.00 94.94 82 LEU A CA 1
ATOM 654 C C . LEU A 1 82 ? 6.927 -9.875 -1.081 1.00 94.94 82 LEU A C 1
ATOM 656 O O . LEU A 1 82 ? 8.100 -9.507 -1.046 1.00 94.94 82 LEU A O 1
ATOM 660 N N . ALA A 1 83 ? 6.036 -9.500 -0.156 1.00 96.12 83 ALA A N 1
ATOM 661 C CA . ALA A 1 83 ? 6.365 -8.601 0.953 1.00 96.12 83 ALA A CA 1
ATOM 662 C C . ALA A 1 83 ? 7.364 -9.235 1.937 1.00 96.12 83 ALA A C 1
ATOM 664 O O . ALA A 1 83 ? 8.272 -8.560 2.425 1.00 96.12 83 ALA A O 1
ATOM 665 N N . LEU A 1 84 ? 7.241 -10.547 2.163 1.00 94.81 84 LEU A N 1
ATOM 666 C CA . LEU A 1 84 ? 8.123 -11.316 3.040 1.00 94.81 84 LEU A CA 1
ATOM 667 C C . LEU A 1 84 ? 9.513 -11.502 2.426 1.00 94.81 84 LEU A C 1
ATOM 669 O O . LEU A 1 84 ? 10.518 -11.331 3.116 1.00 94.81 84 LEU A O 1
ATOM 673 N N . HIS A 1 85 ? 9.578 -11.799 1.126 1.00 94.50 85 HIS A N 1
ATOM 674 C CA . HIS A 1 85 ? 10.840 -11.999 0.410 1.00 94.50 85 HIS A CA 1
ATOM 675 C C . HIS A 1 85 ? 11.572 -10.688 0.091 1.00 94.50 85 HIS A C 1
ATOM 677 O O . HIS A 1 85 ? 12.801 -10.656 0.071 1.00 94.50 85 HIS A O 1
ATOM 683 N N . HIS A 1 86 ? 10.840 -9.595 -0.135 1.00 95.19 86 HIS A N 1
ATOM 684 C CA . HIS A 1 86 ? 11.396 -8.303 -0.544 1.00 95.19 86 HIS A CA 1
ATOM 685 C C . HIS A 1 86 ? 11.039 -7.195 0.452 1.00 95.19 86 HIS A C 1
ATOM 687 O O . HIS A 1 86 ? 10.441 -6.177 0.096 1.00 95.19 86 HIS A O 1
ATOM 693 N N . GLN A 1 87 ? 11.466 -7.364 1.707 1.00 96.31 87 GLN A N 1
ATOM 694 C CA . GLN A 1 87 ? 11.141 -6.440 2.801 1.00 96.31 87 GLN A CA 1
ATOM 695 C C . GLN A 1 87 ? 11.541 -4.984 2.528 1.00 96.31 87 GLN A C 1
ATOM 697 O O . GLN A 1 87 ? 10.861 -4.063 2.973 1.00 96.31 87 GLN A O 1
ATOM 702 N N . GLN A 1 88 ? 12.635 -4.743 1.801 1.00 96.38 88 GLN A N 1
ATOM 703 C CA . GLN A 1 88 ? 13.047 -3.380 1.455 1.00 96.38 88 GLN A CA 1
ATOM 704 C C . GLN A 1 88 ? 12.033 -2.696 0.528 1.00 96.38 88 GLN A C 1
ATOM 706 O O . GLN A 1 88 ? 11.638 -1.557 0.783 1.00 96.38 88 GLN A O 1
ATOM 711 N N . LEU A 1 89 ? 11.564 -3.409 -0.499 1.00 97.56 89 LEU A N 1
ATOM 712 C CA . LEU A 1 89 ? 10.540 -2.914 -1.415 1.00 97.56 89 LEU A CA 1
ATOM 713 C C . LEU A 1 89 ? 9.204 -2.721 -0.689 1.00 97.56 89 LEU A C 1
ATOM 715 O O . LEU A 1 89 ? 8.537 -1.710 -0.896 1.00 97.56 89 LEU A O 1
ATOM 719 N N . TRP A 1 90 ? 8.850 -3.647 0.207 1.00 98.25 90 TRP A N 1
ATOM 720 C CA . TRP A 1 90 ? 7.676 -3.524 1.072 1.00 98.25 90 TRP A CA 1
ATOM 721 C C . TRP A 1 90 ? 7.726 -2.258 1.938 1.00 98.25 90 TRP A C 1
ATOM 723 O O . TRP A 1 90 ? 6.799 -1.452 1.911 1.00 98.25 90 TRP A O 1
ATOM 733 N N . ARG A 1 91 ? 8.843 -1.999 2.630 1.00 98.12 91 ARG A N 1
ATOM 734 C CA . ARG A 1 91 ? 9.028 -0.770 3.424 1.00 98.12 91 ARG A CA 1
ATOM 735 C C . ARG A 1 91 ? 8.955 0.491 2.561 1.00 98.12 91 ARG A C 1
ATOM 737 O O . ARG A 1 91 ? 8.353 1.482 2.974 1.00 98.12 91 ARG A O 1
ATOM 744 N N . ALA A 1 92 ? 9.536 0.467 1.360 1.00 98.12 92 ALA A N 1
ATOM 745 C CA . ALA A 1 92 ? 9.443 1.584 0.420 1.00 98.12 92 ALA A CA 1
ATOM 746 C C . ALA A 1 92 ? 7.989 1.852 -0.008 1.00 98.12 92 ALA A C 1
ATOM 748 O O . ALA A 1 92 ? 7.575 3.013 -0.074 1.00 98.12 92 ALA A O 1
ATOM 749 N N . PHE A 1 93 ? 7.213 0.789 -0.244 1.00 98.69 93 PHE A N 1
ATOM 750 C CA . PHE A 1 93 ? 5.783 0.861 -0.533 1.00 98.69 93 PHE A CA 1
ATOM 751 C C . PHE A 1 93 ? 4.988 1.434 0.649 1.00 98.69 93 PHE A C 1
ATOM 753 O O . PHE A 1 93 ? 4.254 2.402 0.457 1.00 98.69 93 PHE A O 1
ATOM 760 N N . LEU A 1 94 ? 5.188 0.933 1.874 1.00 98.62 94 LEU A N 1
ATOM 761 C CA . LEU A 1 94 ? 4.534 1.470 3.077 1.00 98.62 94 LEU A CA 1
ATOM 762 C C . LEU A 1 94 ? 4.826 2.962 3.275 1.00 98.62 94 LEU A C 1
ATOM 764 O O . LEU A 1 94 ? 3.940 3.736 3.635 1.00 98.62 94 LEU A O 1
ATOM 768 N N . GLY A 1 95 ? 6.040 3.407 2.939 1.00 98.19 95 GLY A N 1
ATOM 769 C CA . GLY A 1 95 ? 6.400 4.824 2.955 1.00 98.19 95 GLY A CA 1
ATOM 770 C C . GLY A 1 95 ? 5.514 5.709 2.064 1.00 98.19 95 GLY A C 1
ATOM 771 O O . GLY A 1 95 ? 5.436 6.914 2.299 1.00 98.19 95 GLY A O 1
ATOM 772 N N . ARG A 1 96 ? 4.818 5.150 1.063 1.00 98.56 96 ARG A N 1
ATOM 773 C CA . ARG A 1 96 ? 3.889 5.893 0.191 1.00 98.56 96 ARG A CA 1
ATOM 774 C C . ARG A 1 96 ? 2.528 6.172 0.826 1.00 98.56 96 ARG A C 1
ATOM 776 O O . ARG A 1 96 ? 1.786 7.000 0.304 1.00 98.56 96 ARG A O 1
ATOM 783 N N . PHE A 1 97 ? 2.197 5.585 1.978 1.00 98.50 97 PHE A N 1
ATOM 784 C CA . PHE A 1 97 ? 1.045 6.049 2.766 1.00 98.50 97 PHE A CA 1
ATOM 785 C C . PHE A 1 97 ? 1.236 7.506 3.239 1.00 98.50 97 PHE A C 1
ATOM 787 O O . PHE A 1 97 ? 0.266 8.240 3.424 1.00 98.50 97 PHE A O 1
ATOM 794 N N . ASN A 1 98 ? 2.482 7.975 3.341 1.00 97.75 98 ASN A N 1
ATOM 795 C CA . ASN A 1 98 ? 2.828 9.364 3.650 1.00 97.75 98 ASN A CA 1
ATOM 796 C C . ASN A 1 98 ? 3.315 10.146 2.415 1.00 97.75 98 ASN A C 1
ATOM 798 O O . ASN A 1 98 ? 4.097 11.083 2.555 1.00 97.75 98 ASN A O 1
ATOM 802 N N . ASP A 1 99 ? 2.891 9.767 1.203 1.00 98.56 99 ASP A N 1
ATOM 803 C CA . ASP A 1 99 ? 3.258 10.508 -0.009 1.00 98.56 99 ASP A CA 1
ATOM 804 C C . ASP A 1 99 ? 2.700 11.943 0.009 1.00 98.56 99 ASP A C 1
ATOM 806 O O . ASP A 1 99 ? 1.625 12.201 0.553 1.00 98.56 99 ASP A O 1
ATOM 810 N N . ILE A 1 100 ? 3.419 12.877 -0.617 1.00 97.50 100 ILE A N 1
ATOM 811 C CA . ILE A 1 100 ? 2.982 14.275 -0.748 1.00 97.50 100 ILE A CA 1
ATOM 812 C C . ILE A 1 100 ? 1.683 14.392 -1.557 1.00 97.50 100 ILE A C 1
ATOM 814 O O . ILE A 1 100 ? 0.872 15.285 -1.313 1.00 97.50 100 ILE A O 1
ATOM 818 N N . THR A 1 101 ? 1.454 13.473 -2.496 1.00 98.38 101 THR A N 1
ATOM 819 C CA . THR A 1 101 ? 0.304 13.512 -3.396 1.00 98.38 101 THR A CA 1
ATOM 820 C C . THR A 1 101 ? -0.878 12.774 -2.779 1.00 98.38 101 THR A C 1
ATOM 822 O O . THR A 1 101 ? -0.845 11.564 -2.544 1.00 98.38 101 THR A O 1
ATOM 825 N N . VAL A 1 102 ? -1.982 13.494 -2.574 1.00 98.38 102 VAL A N 1
ATOM 826 C CA . VAL A 1 102 ? -3.210 12.981 -1.939 1.00 98.38 102 VAL A CA 1
ATOM 827 C C . VAL A 1 102 ? -3.755 11.730 -2.635 1.00 98.38 102 VAL A C 1
ATOM 829 O O . VAL A 1 102 ? -4.104 10.759 -1.968 1.00 98.38 102 VAL A O 1
ATOM 832 N N . ALA A 1 103 ? -3.774 11.721 -3.971 1.00 98.25 103 ALA A N 1
ATOM 833 C CA . ALA A 1 103 ? -4.274 10.594 -4.760 1.00 98.25 103 ALA A CA 1
ATOM 834 C C . ALA A 1 103 ? -3.496 9.290 -4.507 1.00 98.25 103 ALA A C 1
ATOM 836 O O . ALA A 1 103 ? -4.093 8.215 -4.482 1.00 98.25 103 ALA A O 1
ATOM 837 N N . ILE A 1 104 ? -2.183 9.376 -4.267 1.00 98.69 104 ILE A N 1
ATOM 838 C CA . ILE A 1 104 ? -1.346 8.212 -3.951 1.00 98.69 104 ILE A CA 1
ATOM 839 C C . ILE A 1 104 ? -1.699 7.677 -2.563 1.00 98.69 104 ILE A C 1
ATOM 841 O O . ILE A 1 104 ? -1.910 6.477 -2.406 1.00 98.69 104 ILE A O 1
ATOM 845 N N . ARG A 1 105 ? -1.850 8.563 -1.571 1.00 98.62 105 ARG A N 1
ATOM 846 C CA . ARG A 1 105 ? -2.249 8.171 -0.210 1.00 98.62 105 ARG A CA 1
ATOM 847 C C . ARG A 1 105 ? -3.618 7.493 -0.185 1.00 98.62 105 ARG A C 1
ATOM 849 O O . ARG A 1 105 ? -3.757 6.443 0.435 1.00 98.62 105 ARG A O 1
ATOM 856 N N . ILE A 1 106 ? -4.596 8.043 -0.910 1.00 98.31 106 ILE A N 1
ATOM 857 C CA . ILE A 1 106 ? -5.914 7.415 -1.105 1.00 98.31 106 ILE A CA 1
ATOM 858 C C . ILE A 1 106 ? -5.749 6.016 -1.701 1.00 98.31 106 ILE A C 1
ATOM 860 O O . ILE A 1 106 ? -6.300 5.055 -1.170 1.00 98.31 106 ILE A O 1
ATOM 864 N N . LYS A 1 107 ? -4.953 5.885 -2.771 1.00 98.38 107 LYS A N 1
ATOM 865 C CA . LYS A 1 107 ? -4.730 4.602 -3.442 1.00 98.38 107 LYS A CA 1
ATOM 866 C C . LYS A 1 107 ? -4.147 3.557 -2.491 1.00 98.38 107 LYS A C 1
ATOM 868 O O . LYS A 1 107 ? -4.627 2.430 -2.489 1.00 98.38 107 LYS A O 1
ATOM 873 N N . CYS A 1 108 ? -3.167 3.925 -1.667 1.00 98.44 108 CYS A N 1
ATOM 874 C CA . CYS A 1 108 ? -2.595 3.046 -0.646 1.00 98.44 108 CYS A CA 1
ATOM 875 C C . CYS A 1 108 ? -3.661 2.557 0.350 1.00 98.44 108 CYS A C 1
ATOM 877 O O . CYS A 1 108 ? -3.800 1.353 0.558 1.00 98.44 108 CYS A O 1
ATOM 879 N N . VAL A 1 109 ? -4.455 3.480 0.905 1.00 98.31 109 VAL A N 1
ATOM 880 C CA . VAL A 1 109 ? -5.504 3.171 1.892 1.00 98.31 109 VAL A CA 1
ATOM 881 C C . VAL A 1 109 ? -6.599 2.269 1.312 1.00 98.31 109 VAL A C 1
ATOM 883 O O . VAL A 1 109 ? -7.044 1.337 1.976 1.00 98.31 109 VAL A O 1
ATOM 886 N N . GLN A 1 110 ? -6.991 2.476 0.053 1.00 97.00 110 GLN A N 1
ATOM 887 C CA . GLN A 1 110 ? -7.992 1.637 -0.619 1.00 97.00 110 GLN A CA 1
ATOM 888 C C . GLN A 1 110 ? -7.577 0.158 -0.701 1.00 97.00 110 GLN A C 1
ATOM 890 O O . GLN A 1 110 ? -8.435 -0.724 -0.669 1.00 97.00 110 GLN A O 1
ATOM 895 N N . TYR A 1 111 ? -6.274 -0.135 -0.771 1.00 97.56 111 TYR A N 1
ATOM 896 C CA . TYR A 1 111 ? -5.773 -1.511 -0.776 1.00 97.56 111 TYR A CA 1
ATOM 897 C C . TYR A 1 111 ? -5.616 -2.125 0.621 1.00 97.56 111 TYR A C 1
ATOM 899 O O . TYR A 1 111 ? -5.501 -3.347 0.716 1.00 97.56 111 TYR A O 1
ATOM 907 N N . SER A 1 112 ? -5.670 -1.338 1.703 1.00 97.75 112 SER A N 1
ATOM 908 C CA . SER A 1 112 ? -5.521 -1.833 3.082 1.00 97.75 112 SER A CA 1
ATOM 909 C C . SER A 1 112 ? -6.478 -2.977 3.411 1.00 97.75 112 SER A C 1
ATOM 911 O O . SER A 1 112 ? -6.078 -3.926 4.078 1.00 97.75 112 SER A O 1
ATOM 913 N N . MET A 1 113 ? -7.705 -2.954 2.877 1.00 96.62 113 MET A N 1
ATOM 914 C CA . MET A 1 113 ? -8.662 -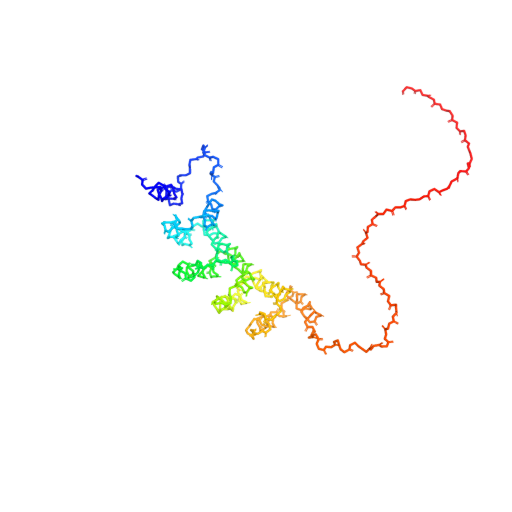4.054 3.043 1.00 96.62 113 MET A CA 1
ATOM 915 C C . MET A 1 113 ? -8.099 -5.396 2.548 1.00 96.62 113 MET A C 1
ATOM 917 O O . MET A 1 113 ? -8.237 -6.409 3.229 1.00 96.62 113 MET A O 1
ATOM 921 N N . HIS A 1 114 ? -7.457 -5.421 1.377 1.00 97.69 114 HIS A N 1
ATOM 922 C CA . HIS A 1 114 ? -6.918 -6.660 0.817 1.00 97.69 114 HIS A CA 1
ATOM 923 C C . HIS A 1 114 ? -5.786 -7.220 1.677 1.00 97.69 114 HIS A C 1
ATOM 925 O O . HIS A 1 114 ? -5.751 -8.422 1.914 1.00 97.69 114 HIS A O 1
ATOM 931 N N . PHE A 1 115 ? -4.916 -6.358 2.205 1.00 98.19 115 PHE A N 1
ATOM 932 C CA . PHE A 1 115 ? -3.858 -6.783 3.117 1.00 98.19 115 PHE A CA 1
ATOM 933 C C . PHE A 1 115 ? -4.407 -7.345 4.429 1.00 98.19 115 PHE A C 1
ATOM 935 O O . PHE A 1 115 ? -3.984 -8.413 4.854 1.00 98.19 115 PHE A O 1
ATOM 942 N N . LEU A 1 116 ? -5.386 -6.672 5.042 1.00 97.75 116 LEU A N 1
ATOM 943 C CA . LEU A 1 116 ? -5.983 -7.123 6.302 1.00 97.75 116 LEU A CA 1
ATOM 944 C C . LEU A 1 116 ? -6.641 -8.508 6.170 1.00 97.75 116 LEU A C 1
ATOM 946 O O . LEU A 1 116 ? -6.509 -9.341 7.069 1.00 97.75 116 LEU A O 1
ATOM 950 N N . LEU A 1 117 ? -7.320 -8.761 5.047 1.00 96.94 117 LEU A N 1
ATOM 951 C CA . LEU A 1 117 ? -8.000 -10.031 4.783 1.00 96.94 117 LEU A CA 1
ATOM 952 C C . LEU A 1 117 ? -7.036 -11.154 4.400 1.00 96.94 117 LEU A C 1
ATOM 954 O O . LEU A 1 117 ? -7.177 -12.269 4.891 1.00 96.94 117 LEU A O 1
ATOM 958 N N . ASN A 1 118 ? -6.089 -10.870 3.508 1.00 97.81 118 ASN A N 1
ATOM 959 C CA . ASN A 1 118 ? -5.300 -11.910 2.856 1.00 97.81 118 ASN A CA 1
ATOM 960 C C . ASN A 1 118 ? -3.985 -12.222 3.583 1.00 97.81 118 ASN A C 1
ATOM 962 O O . ASN A 1 118 ? -3.497 -13.336 3.452 1.00 97.81 118 ASN A O 1
ATOM 966 N N . HIS A 1 119 ? -3.438 -11.269 4.348 1.00 97.56 119 HIS A N 1
ATOM 967 C CA . HIS A 1 119 ? -2.076 -11.340 4.896 1.00 97.56 119 HIS A CA 1
ATOM 968 C C . HIS A 1 119 ? -2.045 -11.039 6.399 1.00 97.56 119 HIS A C 1
ATOM 970 O O . HIS A 1 119 ? -1.734 -9.908 6.798 1.00 97.56 119 HIS A O 1
ATOM 976 N N . PRO A 1 120 ? -2.382 -12.013 7.269 1.00 96.56 120 PRO A N 1
ATOM 977 C CA . PRO A 1 120 ? -2.355 -11.839 8.721 1.00 96.56 120 PRO A CA 1
ATOM 978 C C . PRO A 1 120 ? -1.024 -11.303 9.261 1.00 96.56 120 PRO A C 1
ATOM 980 O O . PRO A 1 120 ? -1.006 -10.470 10.166 1.00 96.56 120 PRO A O 1
ATOM 983 N N . GLU A 1 121 ? 0.088 -11.730 8.672 1.00 96.44 121 GLU A N 1
ATOM 984 C CA . GLU A 1 121 ? 1.446 -11.344 9.036 1.00 96.44 121 GLU A CA 1
ATOM 985 C C . GLU A 1 121 ? 1.790 -9.887 8.696 1.00 96.44 121 GLU A C 1
ATOM 987 O O . GLU A 1 121 ? 2.670 -9.308 9.331 1.00 96.44 121 GLU A O 1
ATOM 992 N N . LEU A 1 122 ? 1.070 -9.264 7.755 1.00 97.50 122 LEU A N 1
ATOM 993 C CA . LEU A 1 122 ? 1.250 -7.856 7.377 1.00 97.50 122 LEU A CA 1
ATOM 994 C C . LEU A 1 122 ? 0.297 -6.910 8.122 1.00 97.50 122 LEU A C 1
ATOM 996 O O . LEU A 1 122 ? 0.429 -5.689 8.009 1.00 97.50 122 LEU A O 1
ATOM 1000 N N . ARG A 1 123 ? -0.664 -7.435 8.898 1.00 97.19 123 ARG A N 1
ATOM 1001 C CA . ARG A 1 123 ? -1.695 -6.625 9.573 1.00 97.19 123 ARG A CA 1
ATOM 1002 C C . ARG A 1 123 ? -1.103 -5.538 10.454 1.00 97.19 123 ARG A C 1
ATOM 1004 O O . ARG A 1 123 ? -1.604 -4.422 10.429 1.00 97.19 123 ARG A O 1
ATOM 1011 N N . LYS A 1 124 ? -0.032 -5.839 11.192 1.00 97.12 124 LYS A N 1
ATOM 1012 C CA . LYS A 1 124 ? 0.616 -4.866 12.079 1.00 97.12 124 LYS A CA 1
ATOM 1013 C C . LYS A 1 124 ? 1.110 -3.641 11.305 1.00 97.12 124 LYS A C 1
ATOM 1015 O O . LYS A 1 124 ? 0.733 -2.523 11.644 1.00 97.12 124 LYS A O 1
ATOM 1020 N N . ASP A 1 125 ? 1.870 -3.864 10.235 1.00 98.06 125 ASP A N 1
ATOM 1021 C CA . ASP A 1 125 ? 2.393 -2.795 9.381 1.00 98.06 125 ASP A CA 1
ATOM 1022 C C . ASP A 1 125 ? 1.254 -1.943 8.798 1.00 98.06 125 ASP A C 1
ATOM 1024 O O . ASP A 1 125 ? 1.300 -0.711 8.801 1.00 98.06 125 ASP A O 1
ATOM 1028 N N . ILE A 1 126 ? 0.184 -2.596 8.332 1.00 98.38 126 ILE A N 1
ATOM 1029 C CA . ILE A 1 126 ? -0.979 -1.903 7.775 1.00 98.38 126 ILE A CA 1
ATOM 1030 C C . ILE A 1 126 ? -1.713 -1.093 8.843 1.00 98.38 126 ILE A C 1
ATOM 1032 O O . ILE A 1 126 ? -2.009 0.077 8.607 1.00 98.38 126 ILE A O 1
ATOM 1036 N N . THR A 1 127 ? -1.966 -1.655 10.022 1.00 97.81 127 THR A N 1
ATOM 1037 C CA . THR A 1 127 ? -2.613 -0.943 11.131 1.00 97.81 127 THR A CA 1
ATOM 1038 C C . THR A 1 127 ? -1.800 0.280 11.555 1.00 97.81 127 THR A C 1
ATOM 1040 O O . THR A 1 127 ? -2.375 1.353 11.740 1.00 97.81 127 THR A O 1
ATOM 1043 N N . GLU A 1 128 ? -0.468 0.180 11.612 1.00 97.81 128 GLU A N 1
ATOM 1044 C CA . GLU A 1 128 ? 0.414 1.321 11.892 1.00 97.81 128 GLU A CA 1
ATOM 1045 C C . GLU A 1 128 ? 0.287 2.423 10.827 1.00 97.81 128 GLU A C 1
ATOM 1047 O O . GLU A 1 128 ? 0.164 3.604 11.167 1.00 97.81 128 GLU A O 1
ATOM 1052 N N . THR A 1 129 ? 0.236 2.068 9.537 1.00 98.00 129 THR A N 1
ATOM 1053 C CA . THR A 1 129 ? 0.006 3.072 8.482 1.00 98.00 129 THR A CA 1
ATOM 1054 C C . THR A 1 129 ? -1.382 3.710 8.572 1.00 98.00 129 THR A C 1
ATOM 105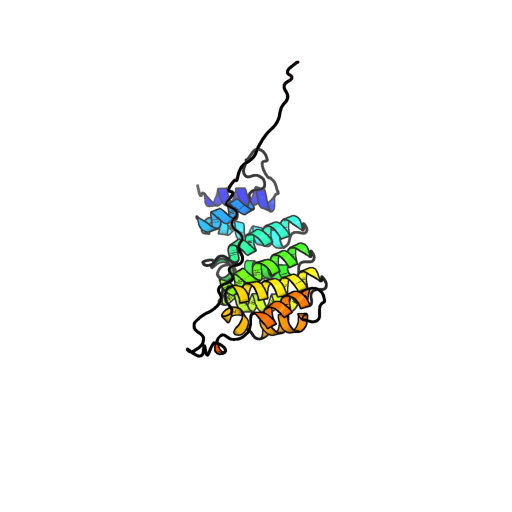6 O O . THR A 1 129 ? -1.500 4.932 8.449 1.00 98.00 129 THR A O 1
ATOM 1059 N N . LEU A 1 130 ? -2.434 2.931 8.843 1.00 97.56 130 LEU A N 1
ATOM 1060 C CA . LEU A 1 130 ? -3.802 3.440 8.982 1.00 97.56 130 LEU A CA 1
ATOM 1061 C C . LEU A 1 130 ? -3.953 4.365 10.193 1.00 97.56 130 LEU A C 1
ATOM 1063 O O . LEU A 1 130 ? -4.613 5.399 10.077 1.00 97.56 130 LEU A O 1
ATOM 1067 N N . LYS A 1 131 ? -3.267 4.073 11.304 1.00 96.50 131 LYS A N 1
ATOM 1068 C CA . LYS A 1 131 ? -3.203 4.942 12.488 1.00 96.50 131 LYS A CA 1
ATOM 1069 C C . LYS A 1 131 ? -2.733 6.350 12.136 1.00 96.50 131 LYS A C 1
ATOM 1071 O O . LYS A 1 131 ? -3.322 7.341 12.558 1.00 96.50 131 LYS A O 1
ATOM 1076 N N . LEU A 1 132 ? -1.697 6.451 11.302 1.00 95.50 132 LEU A N 1
ATOM 1077 C CA . LEU A 1 132 ? -1.182 7.737 10.830 1.00 95.50 132 LEU A CA 1
ATOM 1078 C C . LEU A 1 132 ? -2.130 8.428 9.843 1.00 95.50 132 LEU A C 1
ATOM 1080 O O . LEU A 1 132 ? -2.081 9.650 9.703 1.00 95.50 132 LEU A O 1
ATOM 1084 N N . ARG A 1 133 ? -2.935 7.668 9.094 1.00 96.44 133 ARG A N 1
ATOM 1085 C CA . ARG A 1 133 ? -3.858 8.198 8.076 1.00 96.44 133 ARG A CA 1
ATOM 1086 C C . ARG A 1 133 ? -5.222 8.582 8.619 1.00 96.44 133 ARG A C 1
ATOM 1088 O O . ARG A 1 133 ? -5.887 9.418 8.012 1.00 96.44 133 ARG A O 1
ATOM 1095 N N . GLN A 1 134 ? -5.639 8.062 9.767 1.00 93.38 134 GLN A N 1
ATOM 1096 C CA . GLN A 1 134 ? -6.924 8.457 10.337 1.00 93.38 134 GLN A CA 1
ATOM 1097 C C . GLN A 1 134 ? -6.974 9.949 10.729 1.00 93.38 134 GLN A C 1
ATOM 1099 O O . GLN A 1 134 ? -8.036 10.567 10.671 1.00 93.38 134 GLN A O 1
ATOM 1104 N N . HIS A 1 135 ? -5.816 10.561 11.003 1.00 93.69 135 HIS A N 1
ATOM 1105 C CA . HIS A 1 135 ? -5.653 12.001 11.240 1.00 93.69 135 HIS A CA 1
ATOM 1106 C C . HIS A 1 135 ? -5.010 12.745 10.056 1.00 93.69 135 HIS A C 1
ATOM 1108 O O . HIS A 1 135 ? -4.373 13.779 10.249 1.00 93.69 135 HIS A O 1
ATOM 1114 N N . ASP A 1 136 ? -5.129 12.227 8.829 1.00 96.12 136 ASP A N 1
ATOM 1115 C CA . ASP A 1 136 ? -4.586 12.901 7.642 1.00 96.12 136 ASP A CA 1
ATOM 1116 C C . ASP A 1 136 ? -5.143 14.327 7.502 1.00 96.12 136 ASP A C 1
ATOM 1118 O O . ASP A 1 136 ? -6.293 14.555 7.849 1.00 96.12 136 ASP A O 1
ATOM 1122 N N . GLY A 1 137 ? -4.387 15.290 6.967 1.00 93.50 137 GLY A N 1
ATOM 1123 C CA . GLY A 1 137 ? -4.905 16.642 6.704 1.00 93.50 137 GLY A CA 1
ATOM 1124 C C . GLY A 1 137 ? -6.088 16.655 5.726 1.00 93.50 137 GLY A C 1
ATOM 1125 O O . GLY A 1 137 ? -7.016 17.454 5.877 1.00 93.50 137 GLY A O 1
ATOM 1126 N N . GLU A 1 138 ? -6.120 15.703 4.793 1.00 94.75 138 GLU A N 1
ATOM 1127 C CA . GLU A 1 138 ? -7.134 15.613 3.743 1.00 94.75 138 GLU A CA 1
ATOM 1128 C C . GLU A 1 138 ? -8.360 14.803 4.178 1.00 94.75 138 GLU A C 1
ATOM 1130 O O . GLU A 1 138 ? -8.261 13.616 4.494 1.00 94.75 138 GLU A O 1
ATOM 1135 N N . GLU A 1 139 ? -9.549 15.419 4.126 1.00 90.19 139 GLU A N 1
ATOM 1136 C CA . GLU A 1 139 ? -10.811 14.776 4.539 1.00 90.19 139 GLU A CA 1
ATOM 1137 C C . GLU A 1 139 ? -11.058 13.463 3.790 1.00 90.19 139 GLU A C 1
ATOM 1139 O O . GLU A 1 139 ? -11.466 12.471 4.395 1.00 90.19 139 GLU A O 1
ATOM 1144 N N . ASN A 1 140 ? -10.771 13.435 2.486 1.00 91.81 140 ASN A N 1
ATOM 1145 C CA . ASN A 1 140 ? -11.022 12.253 1.671 1.00 91.81 140 ASN A CA 1
ATOM 1146 C C . ASN A 1 140 ? -10.123 11.070 2.060 1.00 91.81 140 ASN A C 1
ATOM 1148 O O . ASN A 1 140 ? -10.579 9.933 2.043 1.00 91.81 140 ASN A O 1
ATOM 1152 N N . VAL A 1 141 ? -8.876 11.319 2.475 1.00 96.12 141 VAL A N 1
ATOM 1153 C CA . VAL A 1 141 ? -7.993 10.249 2.971 1.00 96.12 141 VAL A CA 1
ATOM 1154 C C . VAL A 1 141 ? -8.556 9.669 4.267 1.00 96.12 141 VAL A C 1
ATOM 1156 O O . VAL A 1 141 ? -8.651 8.452 4.407 1.00 96.12 141 VAL A O 1
ATOM 1159 N N . ARG A 1 142 ? -8.998 10.531 5.193 1.00 94.19 142 ARG A N 1
ATOM 1160 C CA . ARG A 1 142 ? -9.600 10.094 6.462 1.00 94.19 142 ARG A CA 1
ATOM 1161 C C . ARG A 1 142 ? -10.875 9.271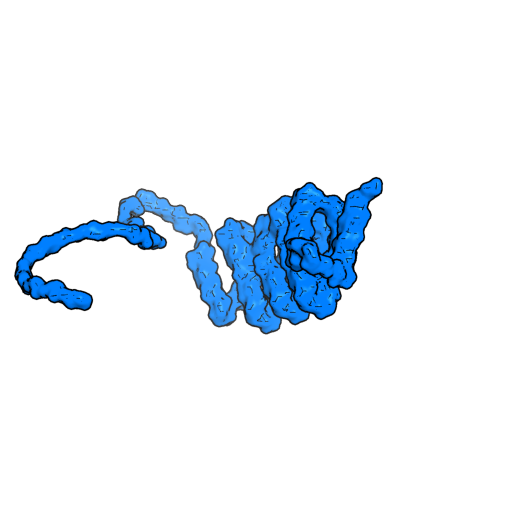 6.242 1.00 94.19 142 ARG A C 1
ATOM 1163 O O . ARG A 1 142 ? -11.100 8.295 6.951 1.00 94.19 142 ARG A O 1
ATOM 1170 N N . TYR A 1 143 ? -11.700 9.651 5.264 1.00 89.94 143 TYR A N 1
ATOM 1171 C CA . TYR A 1 143 ? -12.889 8.890 4.870 1.00 89.94 143 TYR A CA 1
ATOM 1172 C C . TYR A 1 143 ? -12.528 7.495 4.337 1.00 89.94 143 TYR A C 1
ATOM 1174 O O . TYR A 1 143 ? -13.122 6.502 4.756 1.00 89.94 143 TYR A O 1
ATOM 1182 N N . GLU A 1 144 ? -11.524 7.412 3.464 1.00 94.75 144 GLU A N 1
ATOM 1183 C CA . GLU A 1 144 ? -11.070 6.149 2.873 1.00 94.75 144 GLU A CA 1
ATOM 1184 C C . GLU A 1 144 ? -10.518 5.176 3.923 1.00 94.75 144 GLU A C 1
ATOM 1186 O O . GLU A 1 144 ? -10.740 3.974 3.807 1.00 94.75 144 GLU A O 1
ATOM 1191 N N . VAL A 1 145 ? -9.886 5.667 4.998 1.00 95.62 145 VAL A N 1
ATOM 1192 C CA . VAL A 1 145 ? -9.444 4.810 6.119 1.00 95.62 145 VAL A CA 1
ATOM 1193 C C . VAL A 1 145 ? -10.633 4.092 6.750 1.00 95.62 145 VAL A C 1
ATOM 1195 O O . VAL A 1 145 ? -10.610 2.874 6.921 1.00 95.62 145 VAL A O 1
ATOM 1198 N N . VAL A 1 146 ? -11.703 4.831 7.047 1.00 92.44 146 VAL A N 1
ATOM 1199 C CA . VAL A 1 146 ? -12.916 4.246 7.629 1.00 92.44 146 VAL A CA 1
ATOM 1200 C C . VAL A 1 146 ? -13.564 3.273 6.651 1.00 92.44 146 VAL A C 1
ATOM 1202 O O . VAL A 1 146 ? -13.962 2.180 7.050 1.00 92.44 146 VAL A O 1
ATOM 1205 N N . MET A 1 147 ? -13.635 3.628 5.367 1.00 92.12 147 MET A N 1
ATOM 1206 C CA . MET A 1 147 ? -14.193 2.743 4.347 1.00 92.12 147 MET A CA 1
ATOM 1207 C C . MET A 1 147 ? -13.395 1.453 4.185 1.00 92.12 147 MET A C 1
ATOM 1209 O O . MET A 1 147 ? -14.010 0.394 4.053 1.00 92.12 147 MET A O 1
ATOM 1213 N N . ALA A 1 148 ? -12.064 1.502 4.249 1.00 95.44 148 ALA A N 1
ATOM 1214 C CA . ALA A 1 148 ? -11.226 0.312 4.210 1.00 95.44 148 ALA A CA 1
ATOM 1215 C C . ALA A 1 148 ? -11.552 -0.630 5.381 1.00 95.44 148 ALA A C 1
ATOM 1217 O O . ALA A 1 148 ? -11.834 -1.803 5.149 1.00 95.44 148 ALA A O 1
ATOM 1218 N N . ILE A 1 149 ? -11.620 -0.111 6.613 1.00 94.19 149 ILE A N 1
ATOM 1219 C CA . ILE A 1 149 ? -11.921 -0.905 7.819 1.00 94.19 149 ILE A CA 1
ATOM 1220 C C . ILE A 1 149 ? -13.343 -1.479 7.769 1.00 94.19 149 ILE A C 1
ATOM 1222 O O . ILE A 1 149 ? -13.541 -2.673 7.988 1.00 94.19 149 ILE A O 1
ATOM 1226 N N . VAL A 1 150 ? -14.338 -0.659 7.417 1.00 89.50 150 VAL A N 1
ATOM 1227 C CA . VAL A 1 150 ? -15.736 -1.100 7.274 1.00 89.50 150 VAL A CA 1
ATOM 1228 C C . VAL A 1 150 ? -15.859 -2.185 6.207 1.00 89.50 150 VAL A C 1
ATOM 1230 O O . VAL A 1 150 ? -16.578 -3.164 6.397 1.00 89.50 150 VAL A O 1
ATOM 1233 N N . THR A 1 151 ? -15.171 -2.033 5.075 1.00 90.81 151 THR A N 1
ATOM 1234 C CA . THR A 1 151 ? -15.236 -3.020 3.990 1.00 90.81 151 THR A CA 1
ATOM 1235 C C . THR A 1 151 ? -14.551 -4.327 4.387 1.00 90.81 151 THR A C 1
ATOM 1237 O O . THR A 1 151 ? -15.063 -5.389 4.033 1.00 90.81 151 THR A O 1
ATOM 1240 N N . THR A 1 152 ? -13.472 -4.273 5.176 1.00 94.38 152 THR A N 1
ATOM 1241 C CA . THR A 1 152 ? -12.869 -5.458 5.805 1.00 94.38 152 THR A CA 1
ATOM 1242 C C . THR A 1 152 ? -13.878 -6.149 6.717 1.00 94.38 152 THR A C 1
ATOM 1244 O O . THR A 1 152 ? -14.201 -7.303 6.463 1.00 94.38 152 THR A O 1
ATOM 1247 N N . ALA A 1 153 ? -14.471 -5.431 7.679 1.00 89.81 153 ALA A N 1
ATOM 1248 C CA . ALA A 1 153 ? -15.436 -5.989 8.634 1.00 89.81 153 ALA A CA 1
ATOM 1249 C C . ALA A 1 153 ? -16.664 -6.621 7.956 1.00 89.81 153 ALA A C 1
ATOM 1251 O O . ALA A 1 153 ? -17.209 -7.614 8.426 1.00 89.81 153 ALA A O 1
ATOM 1252 N N . ARG A 1 154 ? -17.109 -6.052 6.827 1.00 89.38 154 ARG A N 1
ATOM 1253 C CA . ARG A 1 154 ? -18.214 -6.603 6.025 1.00 89.38 154 ARG A CA 1
ATOM 1254 C C . ARG A 1 154 ? -17.879 -7.936 5.358 1.00 89.38 154 ARG A C 1
ATOM 1256 O O . ARG A 1 154 ? -18.804 -8.663 5.007 1.00 89.38 154 ARG A O 1
ATOM 1263 N N . ARG A 1 155 ? -16.600 -8.203 5.090 1.00 91.88 155 ARG A N 1
ATOM 1264 C CA . ARG A 1 155 ? -16.132 -9.438 4.447 1.00 91.88 155 ARG A CA 1
ATOM 1265 C C . ARG A 1 155 ? -15.723 -10.479 5.475 1.00 91.88 155 ARG A C 1
ATOM 1267 O O . ARG A 1 155 ? -16.071 -11.639 5.310 1.00 91.88 155 ARG A O 1
ATOM 1274 N N . ASP A 1 156 ? -15.008 -10.043 6.500 1.00 90.94 156 ASP A N 1
ATOM 1275 C CA . ASP A 1 156 ? -14.578 -10.860 7.619 1.00 90.94 156 ASP A CA 1
ATOM 1276 C C . ASP A 1 156 ? -14.531 -9.978 8.870 1.00 90.94 156 ASP A C 1
ATOM 1278 O O . ASP A 1 156 ? -13.698 -9.075 9.000 1.00 90.94 156 ASP A O 1
ATOM 1282 N N . PHE A 1 157 ? -15.502 -10.194 9.753 1.00 88.62 157 PHE A N 1
ATOM 1283 C CA . PHE A 1 157 ? -15.674 -9.380 10.947 1.00 88.62 157 PHE A CA 1
ATOM 1284 C C . PHE A 1 157 ? -14.567 -9.632 11.974 1.00 88.62 157 PHE A C 1
ATOM 1286 O O . PHE A 1 157 ? -14.132 -8.676 12.617 1.00 88.62 157 PHE A O 1
ATOM 1293 N N . GLU A 1 158 ? -14.073 -10.870 12.076 1.00 90.62 158 GLU A N 1
ATOM 1294 C CA . GLU A 1 158 ? -13.085 -11.280 13.083 1.00 90.62 158 GLU A CA 1
ATOM 1295 C C . GLU A 1 158 ? -11.780 -10.491 12.924 1.00 90.62 158 GLU A C 1
ATOM 1297 O O . GLU A 1 158 ? -11.220 -9.983 13.892 1.00 90.62 158 GLU A O 1
ATOM 1302 N N . VAL A 1 159 ? -11.373 -10.237 11.675 1.00 91.56 159 VAL A N 1
ATOM 1303 C CA . VAL A 1 159 ? -10.190 -9.423 11.343 1.00 91.56 159 VAL A CA 1
ATOM 1304 C C . VAL A 1 159 ? -10.224 -8.034 11.981 1.00 91.56 159 VAL A C 1
ATOM 1306 O O . VAL A 1 159 ? -9.175 -7.495 12.335 1.00 91.56 159 VAL A O 1
ATOM 1309 N N . VAL A 1 160 ? -11.412 -7.436 12.098 1.00 90.69 160 VAL A N 1
ATOM 1310 C CA . VAL A 1 160 ? -11.582 -6.102 12.682 1.00 90.69 160 VAL A CA 1
ATOM 1311 C C . VAL A 1 160 ? -11.902 -6.187 14.170 1.00 90.69 160 VAL A C 1
ATOM 1313 O O . VAL A 1 160 ? -11.381 -5.374 14.926 1.00 90.69 160 VAL A O 1
ATOM 1316 N N . SER A 1 161 ? -12.715 -7.151 14.615 1.00 85.38 161 SER A N 1
ATOM 1317 C CA . SER A 1 161 ? -13.063 -7.284 16.035 1.00 85.38 161 SER A CA 1
ATOM 1318 C C . SER A 1 161 ? -11.875 -7.653 16.915 1.00 85.38 161 SER A C 1
ATOM 1320 O O . SER A 1 161 ? -11.819 -7.210 18.059 1.00 85.38 161 SER A O 1
ATOM 1322 N N . ASP A 1 162 ? -10.918 -8.410 16.379 1.00 89.25 162 ASP A N 1
ATOM 1323 C CA . ASP A 1 162 ? -9.717 -8.835 17.103 1.00 89.25 162 ASP A CA 1
ATOM 1324 C C . ASP A 1 162 ? -8.659 -7.723 17.195 1.00 89.25 162 ASP A C 1
ATOM 1326 O O . ASP A 1 162 ? -7.647 -7.871 17.882 1.00 89.25 162 ASP A O 1
ATOM 1330 N N . SER A 1 163 ? -8.874 -6.593 16.511 1.00 90.50 163 SER A N 1
ATOM 1331 C CA . SER A 1 163 ? -7.975 -5.441 16.519 1.00 90.50 163 SER A CA 1
ATOM 1332 C C . SER A 1 163 ? -8.638 -4.224 17.161 1.00 90.50 163 SER A C 1
ATOM 1334 O O . SER A 1 163 ? -9.386 -3.482 16.521 1.00 90.50 163 SER A O 1
ATOM 1336 N N . GLU A 1 164 ? -8.301 -3.977 18.428 1.00 88.94 164 GLU A N 1
ATOM 1337 C CA . GLU A 1 164 ? -8.788 -2.814 19.183 1.00 88.94 164 GLU A CA 1
ATOM 1338 C C . GLU A 1 164 ? -8.435 -1.485 18.491 1.00 88.94 164 GLU A C 1
ATOM 1340 O O . GLU A 1 164 ? -9.286 -0.603 18.384 1.00 88.94 164 GLU A O 1
ATOM 1345 N N . ASP A 1 165 ? -7.226 -1.380 17.925 1.00 91.88 165 ASP A N 1
ATOM 1346 C CA . ASP A 1 165 ? -6.782 -0.209 17.158 1.00 91.88 165 ASP A CA 1
ATOM 1347 C C . ASP A 1 165 ? -7.735 0.117 15.991 1.00 91.88 165 ASP A C 1
ATOM 1349 O O . ASP A 1 165 ? -8.153 1.264 15.833 1.00 91.88 165 ASP A O 1
ATOM 1353 N N . LEU A 1 166 ? -8.121 -0.877 15.177 1.00 90.75 166 LEU A N 1
ATOM 1354 C CA . LEU A 1 166 ? -8.987 -0.643 14.012 1.00 90.75 166 LEU A CA 1
ATOM 1355 C C . LEU A 1 166 ? -10.388 -0.170 14.422 1.00 90.75 166 LEU A C 1
ATOM 1357 O O . LEU A 1 166 ? -10.972 0.686 13.751 1.00 90.75 166 LEU A O 1
ATOM 1361 N N . LEU A 1 167 ? -10.925 -0.703 15.521 1.00 86.19 167 LEU A N 1
ATOM 1362 C CA . LEU A 1 167 ? -12.202 -0.254 16.075 1.00 86.19 167 LEU A CA 1
ATOM 1363 C C . LEU A 1 167 ? -12.106 1.171 16.628 1.00 86.19 167 LEU A C 1
ATOM 1365 O O . LEU A 1 167 ? -13.009 1.978 16.380 1.00 86.19 167 LEU A O 1
ATOM 1369 N N . GLU A 1 168 ? -11.016 1.501 17.325 1.00 88.12 168 GLU A N 1
ATOM 1370 C CA . GLU A 1 168 ? -10.797 2.842 17.868 1.00 88.12 168 GLU A CA 1
ATOM 1371 C C . GLU A 1 168 ? -10.671 3.879 16.746 1.00 88.12 168 GLU A C 1
ATOM 1373 O O . GLU A 1 168 ? -11.312 4.927 16.820 1.00 88.12 168 GLU A O 1
ATOM 1378 N N . PHE A 1 169 ? -9.979 3.563 15.643 1.00 90.31 169 PHE A N 1
ATOM 1379 C CA . PHE A 1 169 ? -9.897 4.471 14.491 1.00 90.31 169 PHE A CA 1
ATOM 1380 C C . PHE A 1 169 ? -11.285 4.813 13.958 1.00 90.31 169 PHE A C 1
ATOM 1382 O O . PHE A 1 169 ? -11.595 5.968 13.689 1.00 90.31 169 PHE A O 1
ATOM 1389 N N . VAL A 1 170 ? -12.176 3.831 13.823 1.00 85.44 170 VAL A N 1
ATOM 1390 C CA . VAL A 1 170 ? -13.531 4.124 13.346 1.00 85.44 170 VAL A CA 1
ATOM 1391 C C . VAL A 1 170 ? -14.325 4.924 14.381 1.00 85.44 170 VAL A C 1
ATOM 1393 O O . VAL A 1 170 ? -15.059 5.839 14.001 1.00 85.44 170 VAL A O 1
ATOM 1396 N N . LYS A 1 171 ? -14.155 4.621 15.675 1.00 81.31 171 LYS A N 1
ATOM 1397 C CA . LYS A 1 171 ? -14.798 5.312 16.803 1.00 81.31 171 LYS A CA 1
ATOM 1398 C C . LYS A 1 171 ? -14.402 6.792 16.905 1.00 81.31 171 LYS A C 1
ATOM 1400 O O . LYS A 1 171 ? -15.267 7.643 17.125 1.00 81.31 171 LYS A O 1
ATOM 1405 N N . GLU A 1 172 ? -13.138 7.131 16.702 1.00 83.00 172 GLU A N 1
ATOM 1406 C CA . GLU A 1 172 ? -12.669 8.521 16.750 1.00 83.00 172 GLU A CA 1
ATOM 1407 C C . GLU A 1 172 ? -13.196 9.352 15.574 1.00 83.00 172 GLU A C 1
ATOM 1409 O O . GLU A 1 172 ? -13.488 10.542 15.707 1.00 83.00 172 GLU A O 1
ATOM 1414 N N . ARG A 1 173 ? -13.393 8.717 14.416 1.00 79.50 173 ARG A N 1
ATOM 1415 C CA . ARG A 1 173 ? -13.885 9.381 13.201 1.00 79.50 173 ARG A CA 1
ATOM 1416 C C . ARG A 1 173 ? -15.415 9.485 13.147 1.00 79.50 173 ARG A C 1
ATOM 1418 O O . ARG A 1 173 ? -15.971 10.101 12.244 1.00 79.50 173 ARG A O 1
ATOM 1425 N N . THR A 1 174 ? -16.134 8.975 14.150 1.00 66.81 174 THR A N 1
ATOM 1426 C CA . THR A 1 174 ? -17.607 9.077 14.239 1.00 66.81 174 THR A CA 1
ATOM 1427 C C . THR A 1 174 ? -18.138 10.507 14.318 1.00 66.81 174 THR A C 1
ATOM 1429 O O . THR A 1 174 ? -19.323 10.726 14.075 1.00 66.81 174 THR A O 1
ATOM 1432 N N . LEU A 1 175 ? -17.271 11.479 14.608 1.00 63.03 175 LEU A N 1
ATOM 1433 C CA . LEU A 1 175 ? -17.618 12.891 14.734 1.00 63.03 175 LEU A CA 1
ATOM 1434 C C . LEU A 1 175 ? -17.533 13.679 13.415 1.00 63.03 175 LEU A C 1
ATOM 1436 O O . LEU A 1 175 ? -18.027 14.807 13.366 1.00 63.03 175 LEU A O 1
ATOM 1440 N N . ASP A 1 176 ? -16.965 13.137 12.328 1.00 62.03 176 ASP A N 1
ATOM 1441 C CA . ASP A 1 176 ? -16.964 13.872 11.054 1.00 62.03 176 ASP A CA 1
ATOM 1442 C C . ASP A 1 176 ? -18.286 13.731 10.313 1.00 62.03 176 ASP A C 1
ATOM 1444 O O . ASP A 1 176 ? -18.806 12.632 10.138 1.00 62.03 176 ASP A O 1
ATOM 1448 N N . LYS A 1 177 ? -18.778 14.837 9.749 1.00 58.66 177 LYS A N 1
ATOM 1449 C CA . LYS A 1 177 ? -20.081 14.901 9.067 1.00 58.66 177 LYS A CA 1
ATOM 1450 C C . LYS A 1 177 ? -20.270 13.849 7.962 1.00 58.66 177 LYS A C 1
ATOM 1452 O O . LYS A 1 177 ? -21.364 13.305 7.845 1.00 58.66 177 LYS A O 1
ATOM 1457 N N . LYS A 1 178 ? -19.235 13.538 7.166 1.00 56.25 178 LYS A N 1
ATOM 1458 C CA . LYS A 1 178 ? -19.303 12.491 6.121 1.00 56.25 178 LYS A CA 1
ATOM 1459 C C . LYS A 1 178 ? -19.090 11.073 6.662 1.00 56.25 178 LYS A C 1
A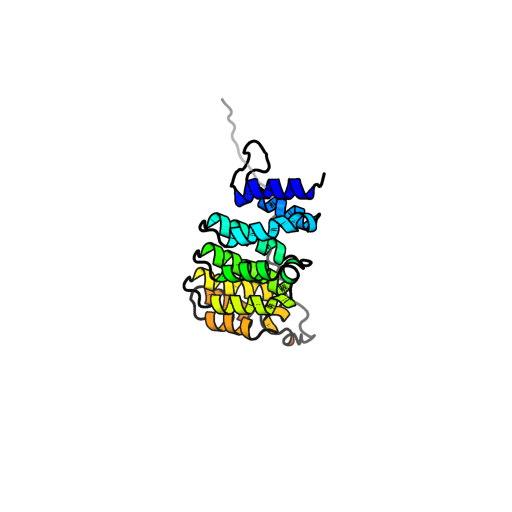TOM 1461 O O . LYS A 1 178 ? -19.670 10.132 6.128 1.00 56.25 178 LYS A O 1
ATOM 1466 N N . VAL A 1 179 ? -18.302 10.919 7.725 1.00 52.50 179 VAL A N 1
ATOM 1467 C CA . VAL A 1 179 ? -17.977 9.622 8.344 1.00 52.50 179 VAL A CA 1
ATOM 1468 C C . VAL A 1 179 ? -19.111 9.125 9.250 1.00 52.50 179 VAL A C 1
ATOM 1470 O O . VAL A 1 179 ? -19.366 7.924 9.325 1.00 52.50 179 VAL A O 1
ATOM 1473 N N . CYS A 1 180 ? -19.862 10.042 9.863 1.00 50.25 180 CYS A N 1
ATOM 1474 C CA . CYS A 1 180 ? -21.006 9.758 10.731 1.00 50.25 180 CYS A CA 1
ATOM 1475 C C . CYS A 1 180 ? -22.046 8.835 10.055 1.00 50.25 180 CYS A C 1
ATOM 1477 O O . CYS A 1 180 ? -22.588 7.932 10.694 1.00 50.25 180 CYS A O 1
ATOM 1479 N N . ASN A 1 181 ? -22.252 8.980 8.738 1.00 48.38 181 ASN A N 1
ATOM 1480 C CA . ASN A 1 181 ? -23.147 8.113 7.959 1.00 48.38 181 ASN A CA 1
ATOM 1481 C C . ASN A 1 181 ? -22.635 6.661 7.832 1.00 48.38 181 ASN A C 1
ATOM 1483 O O . ASN A 1 181 ? -23.439 5.731 7.841 1.00 48.38 181 ASN A O 1
ATOM 1487 N N . CYS A 1 182 ? -21.317 6.437 7.771 1.00 47.81 182 CYS A N 1
ATOM 1488 C CA . CYS A 1 182 ? -20.720 5.092 7.729 1.00 47.81 182 CYS A CA 1
ATOM 1489 C C . CYS A 1 182 ? -20.750 4.401 9.102 1.00 47.81 182 CYS A C 1
ATOM 1491 O O . CYS A 1 182 ? -20.902 3.186 9.204 1.00 47.81 182 CYS A O 1
ATOM 1493 N N . VAL A 1 183 ? -20.654 5.179 10.176 1.00 49.78 183 VAL A N 1
ATOM 1494 C CA . VAL A 1 183 ? -20.659 4.676 11.558 1.00 49.78 183 VAL A CA 1
ATOM 1495 C C . VAL A 1 183 ? -22.062 4.280 12.003 1.00 49.78 183 VAL A C 1
ATOM 1497 O O . VAL A 1 183 ? -22.223 3.293 12.723 1.00 49.78 183 VAL A O 1
ATOM 1500 N N . LEU A 1 184 ? -23.095 4.996 11.544 1.00 50.22 184 LEU A N 1
ATOM 1501 C CA . LEU A 1 184 ? -24.481 4.568 11.735 1.00 50.22 184 LEU A CA 1
ATOM 1502 C C . LEU A 1 184 ? -24.706 3.159 11.159 1.00 50.22 184 LEU A C 1
ATOM 1504 O O . LEU A 1 184 ? -25.417 2.359 11.761 1.00 50.22 184 LEU A O 1
ATOM 1508 N N . PHE A 1 185 ? -24.043 2.826 10.048 1.00 49.12 185 PHE A N 1
ATOM 1509 C CA . PHE A 1 185 ? -24.095 1.494 9.447 1.00 49.12 185 PHE A CA 1
ATOM 1510 C C . PHE A 1 185 ? -23.446 0.430 10.345 1.00 49.12 185 PHE A C 1
ATOM 1512 O O . PHE A 1 185 ? -24.034 -0.628 10.550 1.00 49.12 185 PHE A O 1
ATOM 1519 N N . LEU A 1 186 ? -22.296 0.724 10.962 1.00 49.12 186 LEU A N 1
ATOM 1520 C CA . LEU A 1 186 ? -21.675 -0.172 11.945 1.00 49.12 186 LEU A CA 1
ATOM 1521 C C . LEU A 1 186 ? -22.542 -0.347 13.201 1.00 49.12 186 LEU A C 1
ATOM 1523 O O . LEU A 1 186 ? -22.705 -1.466 13.668 1.00 49.12 186 LEU A O 1
ATOM 1527 N N . LYS A 1 187 ? -23.184 0.705 13.722 1.00 49.88 187 LYS A N 1
ATOM 1528 C CA . LYS A 1 187 ? -24.119 0.572 14.860 1.00 49.88 187 LYS A CA 1
ATOM 1529 C C . LYS A 1 187 ? -25.365 -0.267 14.537 1.00 49.88 187 LYS A C 1
ATOM 1531 O O . LYS A 1 187 ? -25.920 -0.885 15.441 1.00 49.88 187 LYS A O 1
ATOM 1536 N N . VAL A 1 188 ? -25.810 -0.288 13.279 1.00 49.47 188 VAL A N 1
ATOM 1537 C CA . VAL A 1 188 ? -26.987 -1.057 12.836 1.00 49.47 188 VAL A CA 1
ATOM 1538 C C . VAL A 1 188 ? -26.629 -2.503 12.457 1.00 49.47 188 VAL A C 1
ATOM 1540 O O . VAL A 1 188 ? -27.427 -3.398 12.724 1.00 49.47 188 VAL A O 1
ATOM 1543 N N . TYR A 1 189 ? -25.436 -2.754 11.901 1.00 45.59 189 TYR A N 1
ATOM 1544 C CA . TYR A 1 189 ? -25.014 -4.080 11.416 1.00 45.59 189 TYR A CA 1
ATOM 1545 C C . TYR A 1 189 ? -24.009 -4.823 12.314 1.00 45.59 189 TYR A C 1
ATOM 1547 O O . TYR A 1 189 ? -23.896 -6.035 12.184 1.00 45.59 189 TYR A O 1
ATOM 1555 N N . MET A 1 190 ? -23.326 -4.158 13.254 1.00 47.88 190 MET A N 1
ATOM 1556 C CA . MET A 1 190 ? -22.443 -4.796 14.249 1.00 47.88 190 MET A CA 1
ATOM 1557 C C . MET A 1 190 ? -23.173 -5.124 15.559 1.00 47.88 190 MET A C 1
ATOM 1559 O O . MET A 1 190 ? -22.610 -4.990 16.647 1.00 47.88 190 MET A O 1
ATOM 1563 N N . ARG A 1 191 ? -24.443 -5.551 15.493 1.00 43.53 191 ARG A N 1
ATOM 1564 C CA . ARG A 1 191 ? -25.023 -6.282 16.629 1.00 43.53 191 ARG A CA 1
ATOM 1565 C C . ARG A 1 191 ? -24.393 -7.678 16.657 1.00 43.53 191 ARG A C 1
ATOM 1567 O O . ARG A 1 191 ? -24.438 -8.357 15.632 1.00 43.53 191 ARG A O 1
ATOM 1574 N N . PRO A 1 192 ? -23.838 -8.128 17.793 1.00 41.91 192 PRO A N 1
ATOM 1575 C CA . PRO A 1 192 ? -23.244 -9.453 17.884 1.00 41.91 192 PRO A CA 1
ATOM 1576 C C . PRO A 1 192 ? -24.298 -10.548 17.594 1.00 41.91 192 PRO A C 1
ATOM 1578 O O . PRO A 1 192 ? -25.459 -10.394 17.995 1.00 41.91 192 PRO A O 1
ATOM 1581 N N . PRO A 1 193 ? -23.926 -11.669 16.939 1.00 46.94 193 PRO A N 1
ATOM 1582 C CA . PRO A 1 193 ? -24.841 -12.773 16.614 1.00 46.94 193 PRO A CA 1
ATOM 1583 C C . PRO A 1 193 ? -25.533 -13.417 17.828 1.00 46.94 193 PRO A C 1
ATOM 1585 O O . PRO A 1 193 ? -26.523 -14.128 17.676 1.00 46.94 193 PRO A O 1
ATOM 1588 N N . SER A 1 194 ? -25.067 -13.144 19.046 1.00 42.31 194 SER A N 1
ATOM 1589 C CA . SER A 1 194 ? -25.613 -13.671 20.300 1.00 42.31 194 SER A CA 1
ATOM 1590 C C . SER A 1 194 ? -26.991 -13.113 20.700 1.00 42.31 194 SER A C 1
ATOM 1592 O O . SER A 1 194 ? -27.544 -13.536 21.711 1.00 42.31 194 SER A O 1
ATOM 1594 N N . ILE A 1 195 ? -27.594 -12.219 19.905 1.00 42.88 195 ILE A N 1
ATOM 1595 C CA . ILE A 1 195 ? -28.989 -11.768 20.094 1.00 42.88 195 ILE A CA 1
ATOM 1596 C C . ILE A 1 195 ? -30.008 -12.602 19.288 1.00 42.88 195 ILE A C 1
ATOM 1598 O O . ILE A 1 195 ? -31.212 -12.472 19.505 1.00 42.88 195 ILE A O 1
ATOM 1602 N N . TYR A 1 196 ? -29.577 -13.557 18.457 1.00 42.00 196 TYR A N 1
ATOM 1603 C CA . TYR A 1 196 ? -30.483 -14.577 17.914 1.00 42.00 196 TYR A CA 1
ATOM 1604 C C . TYR A 1 196 ? -30.706 -15.728 18.909 1.00 42.00 196 TYR A C 1
ATOM 1606 O O . TYR A 1 196 ? -30.549 -16.897 18.568 1.00 42.00 196 TYR A O 1
ATOM 1614 N N . MET A 1 197 ? -31.172 -15.428 20.126 1.00 29.89 197 MET A N 1
ATOM 1615 C CA . MET A 1 197 ? -32.101 -16.356 20.779 1.00 29.89 197 MET A CA 1
ATOM 1616 C C . MET A 1 197 ? -33.437 -16.221 20.052 1.00 29.89 197 MET A C 1
ATOM 1618 O O . MET A 1 197 ? -34.347 -15.510 20.476 1.00 29.89 197 MET A O 1
ATOM 1622 N N . TRP A 1 198 ? -33.514 -16.860 18.886 1.00 31.75 198 TRP A N 1
ATOM 1623 C CA . TRP A 1 198 ? -34.762 -17.025 18.169 1.00 31.75 198 TRP A CA 1
ATOM 1624 C C . TRP A 1 198 ? -35.642 -17.958 19.001 1.00 31.75 198 TRP A C 1
ATOM 1626 O O . TRP A 1 198 ? -35.426 -19.166 19.076 1.00 31.75 198 TRP A O 1
ATOM 1636 N N . ASN A 1 199 ? -36.593 -17.348 19.699 1.00 32.78 199 ASN A N 1
ATOM 1637 C CA . ASN A 1 199 ? -37.668 -18.021 20.405 1.00 32.78 199 ASN A CA 1
ATOM 1638 C C . ASN A 1 199 ? -38.464 -18.857 19.373 1.00 32.78 199 ASN A C 1
ATOM 1640 O O . ASN A 1 199 ? -38.993 -18.259 18.432 1.00 32.78 199 ASN A O 1
ATOM 1644 N N . PRO A 1 200 ? -38.577 -20.197 19.495 1.00 32.53 200 PRO A N 1
ATOM 1645 C CA . PRO A 1 200 ? -39.161 -21.063 18.457 1.00 32.53 200 PRO A CA 1
ATOM 1646 C C . PRO A 1 200 ? -40.668 -20.882 18.201 1.00 32.53 200 PRO A C 1
ATOM 1648 O O . PRO A 1 200 ? -41.285 -21.719 17.549 1.00 32.53 200 PRO A O 1
ATOM 1651 N N . THR A 1 201 ? -41.296 -19.827 18.717 1.00 37.16 201 THR A N 1
ATOM 1652 C CA . THR A 1 201 ? -42.756 -19.650 18.707 1.00 37.16 201 THR A CA 1
ATOM 1653 C C . THR A 1 201 ? -43.269 -18.592 17.732 1.00 37.16 201 THR A C 1
ATOM 1655 O O . THR A 1 201 ? -44.479 -18.423 17.616 1.00 37.16 201 THR A O 1
ATOM 1658 N N . LEU A 1 202 ? -42.409 -17.937 16.948 1.00 37.59 202 LEU A N 1
ATOM 1659 C CA . LEU A 1 202 ? -42.846 -17.020 15.885 1.00 37.59 202 LEU A CA 1
ATOM 1660 C C . LEU A 1 202 ? -42.508 -17.569 14.497 1.00 37.59 202 LEU A C 1
ATOM 1662 O O . LEU A 1 202 ? -41.808 -16.965 13.688 1.00 37.59 202 LEU A O 1
ATOM 1666 N N . SER A 1 203 ? -43.065 -18.743 14.206 1.00 39.72 203 SER A N 1
ATOM 1667 C CA . SER A 1 203 ? -43.328 -19.152 12.833 1.00 39.72 203 SER A CA 1
ATOM 1668 C C . SER A 1 203 ? -44.573 -18.430 12.308 1.00 39.72 203 SER A C 1
ATOM 1670 O O . SER A 1 203 ? -45.657 -18.622 12.855 1.00 39.72 203 SER A O 1
ATOM 1672 N N . ARG A 1 204 ? -44.399 -17.732 11.179 1.00 38.84 204 ARG A N 1
ATOM 1673 C CA . ARG A 1 204 ? -45.387 -17.225 10.198 1.00 38.84 204 ARG A CA 1
ATOM 1674 C C . ARG A 1 204 ? -45.557 -15.705 10.151 1.00 38.84 204 ARG A C 1
ATOM 1676 O O . ARG A 1 204 ? -45.876 -15.057 11.135 1.00 38.84 204 ARG A O 1
ATOM 1683 N N . SER A 1 205 ? -45.481 -15.228 8.904 1.00 33.06 205 SER A N 1
ATOM 1684 C CA . SER A 1 205 ? -45.638 -13.852 8.418 1.00 33.06 205 SER A CA 1
ATOM 1685 C C . SER A 1 205 ? -44.395 -12.991 8.663 1.00 33.06 205 SER A C 1
ATOM 1687 O O . SER A 1 205 ? -43.987 -12.800 9.791 1.00 33.06 205 SER A O 1
ATOM 1689 N N . SER A 1 206 ? -43.689 -12.443 7.678 1.00 32.03 206 SER A N 1
ATOM 1690 C CA . SER A 1 206 ? -44.041 -12.115 6.295 1.00 32.03 206 SER A CA 1
ATOM 1691 C C . SER A 1 206 ? -42.720 -11.868 5.562 1.00 32.03 206 SER A C 1
ATOM 1693 O O . SER A 1 206 ? -41.908 -11.063 6.010 1.00 32.03 206 SER A O 1
ATOM 1695 N N . ARG A 1 207 ? -42.488 -12.586 4.463 1.00 32.25 207 ARG A N 1
ATOM 1696 C CA . ARG A 1 207 ? -41.324 -12.408 3.590 1.00 32.25 207 ARG A CA 1
ATOM 1697 C C . ARG A 1 207 ? -41.623 -11.217 2.673 1.00 32.25 207 ARG A C 1
ATOM 1699 O O . ARG A 1 207 ? -42.590 -11.280 1.921 1.00 32.25 207 ARG A O 1
ATOM 1706 N N . ILE A 1 208 ? -40.848 -10.139 2.772 1.00 35.75 208 ILE A N 1
ATOM 1707 C CA . ILE A 1 208 ? -40.836 -9.062 1.774 1.00 35.75 208 ILE A CA 1
ATOM 1708 C C . ILE A 1 208 ? -39.441 -9.065 1.153 1.00 35.75 208 ILE A C 1
ATOM 1710 O O . ILE A 1 208 ? -38.472 -8.660 1.792 1.00 35.75 208 ILE A O 1
ATOM 1714 N N . ASP A 1 209 ? -39.357 -9.568 -0.076 1.00 33.28 209 ASP A N 1
ATOM 1715 C CA . ASP A 1 209 ? -38.163 -9.521 -0.920 1.00 33.28 209 ASP A CA 1
ATOM 1716 C C . ASP A 1 209 ? -38.063 -8.140 -1.597 1.00 33.28 209 ASP A C 1
ATOM 1718 O O . ASP A 1 209 ? -39.062 -7.681 -2.160 1.00 33.28 209 ASP A O 1
ATOM 1722 N N . PRO A 1 210 ? -36.892 -7.476 -1.635 1.00 30.39 210 PRO A N 1
ATOM 1723 C CA . PRO A 1 210 ? -36.712 -6.289 -2.456 1.00 30.39 210 PRO A CA 1
ATOM 1724 C C . PRO A 1 210 ? -35.788 -6.580 -3.645 1.00 30.39 210 PRO A C 1
ATOM 1726 O O . PRO A 1 210 ? -34.611 -6.246 -3.621 1.00 30.39 210 PRO A O 1
ATOM 1729 N N . PHE A 1 211 ? -36.344 -7.147 -4.716 1.00 29.11 211 PHE A N 1
ATOM 1730 C CA . PHE A 1 211 ? -35.899 -6.876 -6.090 1.00 29.11 211 PHE A CA 1
ATOM 1731 C C . PHE A 1 211 ? -37.112 -6.972 -7.032 1.00 29.11 211 PHE A C 1
ATOM 1733 O O . PHE A 1 211 ? -37.687 -8.052 -7.166 1.00 29.11 211 PHE A O 1
ATOM 1740 N N . PRO A 1 212 ? -37.536 -5.883 -7.700 1.00 37.22 212 PRO A N 1
ATOM 1741 C CA . PRO A 1 212 ? -38.644 -5.951 -8.639 1.00 37.22 212 PRO A CA 1
ATOM 1742 C C . PRO A 1 212 ? -38.152 -6.451 -10.004 1.00 37.22 212 PRO A C 1
ATOM 1744 O O . PRO A 1 212 ? -37.564 -5.709 -10.791 1.00 37.22 212 PRO A O 1
ATOM 1747 N N . GLY A 1 213 ? -38.433 -7.720 -10.297 1.00 31.33 213 GLY A N 1
ATOM 1748 C CA . GLY A 1 213 ? -38.434 -8.255 -11.655 1.00 31.33 213 GLY A CA 1
ATOM 1749 C C . GLY A 1 213 ? -39.717 -7.846 -12.383 1.00 31.33 213 GLY A C 1
ATOM 1750 O O . GLY A 1 213 ? -40.821 -8.144 -11.935 1.00 31.33 213 GLY A O 1
ATOM 1751 N N . LYS A 1 214 ? -39.578 -7.152 -13.515 1.00 36.66 214 LYS A N 1
ATOM 1752 C CA . LYS A 1 214 ? -40.676 -6.873 -14.452 1.00 36.66 214 LYS A CA 1
ATOM 1753 C C . LYS A 1 214 ? -41.148 -8.169 -15.113 1.00 36.66 214 LYS A C 1
ATOM 1755 O O . LYS A 1 214 ? -40.331 -8.869 -15.702 1.00 36.66 214 LYS A O 1
ATOM 1760 N N . SER A 1 215 ? -42.456 -8.418 -15.134 1.00 30.58 215 SER A N 1
ATOM 1761 C CA . SER A 1 215 ? -43.199 -8.875 -16.326 1.00 30.58 215 SER A CA 1
ATOM 1762 C C . SER A 1 215 ? -44.663 -9.183 -15.996 1.00 30.58 215 SER A C 1
ATOM 1764 O O . SER A 1 215 ? -44.971 -9.724 -14.941 1.00 30.58 215 SER A O 1
ATOM 1766 N N . GLY A 1 216 ? -45.559 -8.867 -16.938 1.00 29.83 216 GLY A N 1
ATOM 1767 C CA . GLY A 1 216 ? -46.905 -9.445 -16.990 1.00 29.83 216 GLY A CA 1
ATOM 1768 C C . GLY A 1 216 ? -48.006 -8.452 -17.353 1.00 29.83 216 GLY A C 1
ATOM 1769 O O . GLY A 1 216 ? -48.565 -7.800 -16.481 1.00 29.83 216 GLY A O 1
ATOM 1770 N N . GLY A 1 217 ? -48.347 -8.364 -18.642 1.00 30.36 217 GLY A N 1
ATOM 1771 C CA . GLY A 1 217 ? -49.600 -7.752 -19.089 1.00 30.36 217 GLY A CA 1
ATOM 1772 C C . GLY A 1 217 ? -50.791 -8.714 -19.004 1.00 30.36 217 GLY A C 1
ATOM 1773 O O . GLY A 1 217 ? -50.596 -9.922 -18.878 1.00 30.36 217 GLY A O 1
ATOM 1774 N N . LYS A 1 218 ? -52.013 -8.178 -19.154 1.00 33.06 218 LYS A N 1
ATOM 1775 C CA . LYS A 1 218 ? -53.108 -8.755 -19.966 1.00 33.06 218 LYS A CA 1
ATOM 1776 C C . LYS A 1 218 ? -54.340 -7.829 -20.037 1.00 33.06 218 LYS A C 1
ATOM 1778 O O . LYS A 1 218 ? -54.897 -7.436 -19.024 1.00 33.06 218 LYS A O 1
ATOM 1783 N N . GLN A 1 219 ? -54.698 -7.523 -21.287 1.00 33.84 219 GLN A N 1
ATOM 1784 C CA . GLN A 1 219 ? -56.011 -7.321 -21.934 1.00 33.84 219 GLN A CA 1
ATOM 1785 C C . GLN A 1 219 ? -57.310 -7.228 -21.101 1.00 33.84 219 GLN A C 1
ATOM 1787 O O . GLN A 1 219 ? -57.605 -8.131 -20.324 1.00 33.84 219 GLN A O 1
ATOM 1792 N N . ASN A 1 220 ? -58.209 -6.307 -21.504 1.00 30.81 220 ASN A N 1
ATOM 1793 C CA . ASN A 1 220 ? -59.532 -6.692 -22.043 1.00 30.81 220 ASN A CA 1
ATOM 1794 C C . ASN A 1 220 ? -60.311 -5.558 -22.771 1.00 30.81 220 ASN A C 1
ATOM 1796 O O . ASN A 1 220 ? -60.497 -4.486 -22.215 1.00 30.81 220 ASN A O 1
ATOM 1800 N N . LYS A 1 221 ? -60.796 -5.911 -23.980 1.00 33.94 221 LYS A N 1
ATOM 1801 C CA . LYS A 1 221 ? -62.091 -5.647 -24.677 1.00 33.94 221 LYS A CA 1
ATOM 1802 C C . LYS A 1 221 ? -62.633 -4.212 -24.928 1.00 33.94 221 LYS A C 1
ATOM 1804 O O . LYS A 1 221 ? -62.907 -3.472 -23.997 1.00 33.94 221 LYS A O 1
ATOM 1809 N N . GLY A 1 222 ? -62.878 -3.908 -26.223 1.00 29.56 222 GLY A N 1
ATOM 1810 C CA . GLY A 1 222 ? -63.608 -2.734 -26.781 1.00 29.56 222 GLY A CA 1
ATOM 1811 C C . GLY A 1 222 ? -65.148 -2.844 -26.688 1.00 29.56 222 GLY A C 1
ATOM 1812 O O . GLY A 1 222 ? -65.585 -3.606 -25.823 1.00 29.56 222 GLY A O 1
ATOM 1813 N N . PRO A 1 223 ? -65.997 -2.208 -27.553 1.00 42.22 223 PRO A N 1
ATOM 1814 C CA . PRO A 1 223 ? -65.782 -1.536 -28.870 1.00 42.22 223 PRO A CA 1
ATOM 1815 C C . PRO A 1 223 ? -66.583 -0.181 -28.985 1.00 42.22 223 PRO A C 1
ATOM 1817 O O . PRO A 1 223 ? -66.820 0.402 -27.929 1.00 42.22 223 PRO A O 1
ATOM 1820 N N . PRO A 1 224 ? -67.157 0.301 -30.130 1.00 46.25 224 PRO A N 1
ATOM 1821 C CA . PRO A 1 224 ? -66.767 0.373 -31.563 1.00 46.25 224 PRO A CA 1
ATOM 1822 C C . PRO A 1 224 ? -66.784 1.826 -32.156 1.00 46.25 224 PRO A C 1
ATOM 1824 O O . PRO A 1 224 ? -67.365 2.728 -31.563 1.00 46.25 224 PRO A O 1
ATOM 1827 N N . GLY A 1 225 ? -66.286 2.031 -33.394 1.00 31.25 225 GLY A N 1
ATOM 1828 C CA . GLY A 1 225 ? -66.797 3.096 -34.294 1.00 31.25 225 GLY A CA 1
ATOM 1829 C C . GLY A 1 225 ? -65.788 3.840 -35.193 1.00 31.25 225 GLY A C 1
ATOM 1830 O O . GLY A 1 225 ? -64.983 4.600 -34.681 1.00 31.25 225 GLY A O 1
ATOM 1831 N N . ALA A 1 226 ? -65.896 3.593 -36.511 1.00 35.56 226 ALA A N 1
ATOM 1832 C CA . ALA A 1 226 ? -65.600 4.393 -37.728 1.00 35.56 226 ALA A CA 1
ATOM 1833 C C . ALA A 1 226 ? -64.682 5.649 -37.637 1.00 35.56 226 ALA A C 1
ATOM 1835 O O . ALA A 1 226 ? -64.836 6.474 -36.755 1.00 35.56 226 ALA A O 1
ATOM 1836 N N . HIS A 1 227 ? -63.748 5.936 -38.552 1.00 36.66 227 HIS A N 1
ATOM 1837 C CA . HIS A 1 227 ? -63.891 6.040 -40.007 1.00 36.66 227 HIS A CA 1
ATOM 1838 C C . HIS A 1 227 ? -62.507 6.015 -40.698 1.00 36.66 227 HIS A C 1
ATOM 1840 O O . HIS A 1 227 ? -61.544 6.609 -40.224 1.00 36.66 227 HIS A O 1
ATOM 1846 N N . VAL A 1 228 ? -62.485 5.328 -41.840 1.00 42.06 228 VAL A N 1
ATOM 1847 C CA . VAL A 1 228 ? -61.708 5.532 -43.078 1.00 42.06 228 VAL A CA 1
ATOM 1848 C C . VAL A 1 228 ? -61.074 6.928 -43.242 1.00 42.06 228 VAL A C 1
ATOM 1850 O O . VAL A 1 228 ? -61.779 7.920 -43.088 1.00 42.06 228 VAL A O 1
ATOM 1853 N N . LEU A 1 229 ? -59.798 6.987 -43.655 1.00 35.03 229 LEU A N 1
ATOM 1854 C CA . LEU A 1 229 ? -59.340 7.580 -44.931 1.00 35.03 229 LEU A CA 1
ATOM 1855 C C . LEU A 1 229 ? -57.818 7.408 -45.107 1.00 35.03 229 LEU A C 1
ATOM 1857 O O . LEU A 1 229 ? -57.019 7.859 -44.289 1.00 35.03 229 LEU A O 1
ATOM 1861 N N . GLU A 1 230 ? -57.456 6.725 -46.195 1.00 36.06 230 GLU A N 1
ATOM 1862 C CA . GLU A 1 230 ? -56.152 6.801 -46.858 1.00 36.06 230 GLU A CA 1
ATOM 1863 C C . GLU A 1 230 ? -55.855 8.246 -47.301 1.00 36.06 230 GLU A C 1
ATOM 1865 O O . GLU A 1 230 ? -56.775 9.033 -47.525 1.00 36.06 230 GLU A O 1
ATOM 1870 N N . VAL A 1 231 ? -54.576 8.561 -47.513 1.00 39.22 231 VAL A N 1
ATOM 1871 C CA . VAL A 1 231 ? -53.982 8.880 -48.831 1.00 39.22 231 VAL A CA 1
ATOM 1872 C C . VAL A 1 231 ? -52.698 9.708 -48.623 1.00 39.22 231 VAL A C 1
ATOM 1874 O O . VAL A 1 231 ? -52.719 10.741 -47.958 1.00 39.22 231 VAL A O 1
ATOM 1877 N N . THR A 1 232 ? -51.632 9.224 -49.281 1.00 48.44 232 THR A N 1
ATOM 1878 C CA . THR A 1 232 ? -50.310 9.819 -49.611 1.00 48.44 232 THR A CA 1
ATOM 1879 C C . THR A 1 232 ? -49.322 10.152 -48.502 1.00 48.44 232 THR A C 1
ATOM 1881 O O . THR A 1 232 ? -49.576 11.085 -47.715 1.00 48.44 232 THR A O 1
#

Sequence (232 aa):
MNVWFWTSQFFNHVLILGKEDKALGICGKVYDLIYELNHICPSVLLSVLPQLEVKLKSSQDQERLGAVALLARMFSEKDSHLALHHQQLWRAFLGRFNDITVAIRIKCVQYSMHFLLNHPELRKDITETLKLRQHDGEENVRYEVVMAIVTTARRDFEVVSDSEDLLEFVKERTLDKKVCNCVLFLKVYMRPPSIYMWNPTLSRSSRIDPFPGKSGGKQNKGPPGAHVLEVT

Radius of gyration: 26.96 Å; chains: 1; bounding box: 89×38×70 Å

pLDDT: mean 78.67, std 23.55, range [29.11, 98.69]

Organism: Timema shepardi (NCBI:txid629360)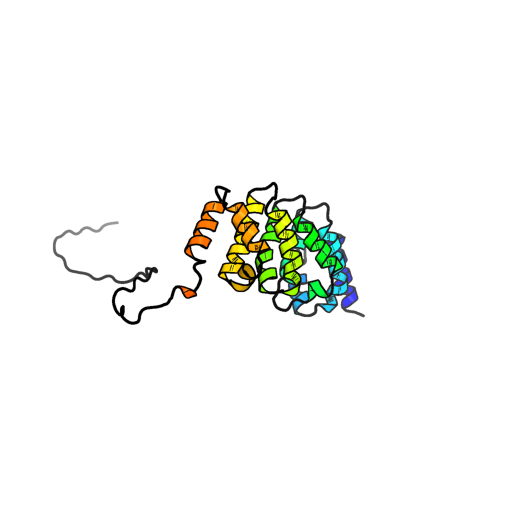

InterPro domains:
  IPR011989 Armadillo-like helical [G3DSA:1.25.10.10] (21-184)
  IPR016024 Armadillo-type fold [SSF48371] (42-179)
  IPR039776 Sister chromatid cohesion protein Pds5 [PTHR12663] (29-184)

Secondary structure (DSSP, 8-state):
--HHHHHHHHHIIIIIT----TTSTTTT-HHHHHHHHHHH-GGGGGGTHHHHHHHHT-S-HHHHHHHHHHHHHHHHSTT--HHHH-HHHHHHHHGGGG-SSHHHHHHHHHHHHHHHHH-GGGHHHHHHHHHHHHT-SSHHHHHHHHHHHHHHHHH-SHHHHT-HHHHHHHHHGGGSTTTHHHHHHHHHH---GGG----TT-------------------------------

Foldseek 3Di:
DDPLVVLLVVLCCCLVVVNDPPVDPCVVVVLVVLLVCCVVPVVSCPSVLVSLLVQCVDPDPVSVQSSLLSVLVQCLDQPHCPCVVCVVSVVSSLCQCPPPDPVSVLSSLLSLLSCLPRPVPCVVSSLVSLLVQCPDPDPSSVLSSLVSLLVNCVVPVCSQVVDPSSVVSLVVCCPDPVSVVVVVVCVVPVPDPVPPPPDPPPPDDDDDDPDDDDDDDDDDDDDDDDDDDDDD